Protein AF-A0A4Q1BNG4-F1 (afdb_monomer)

pLDDT: mean 71.51, std 20.95, range [30.48, 95.19]

Sequence (336 aa):
MEATLNSHLELMMNRIMQLEQDLASAQLHQAPTTITSKKEPKINSPAPFSGRKDEAMEFLLKCDMVFDTQPQTYALNTTRIAFVTNLLKDEAYRWVMPHLMLPQDQKPAWVQDWSLFKEEFKRMFEDTNIIETARHKLKTLRQTGSATSYATEFQRHAAYLNWNDEALRHNFFDGLKDDVKDKILTPNNFKTFGDLVNNSIKWDDLLFQRRKGTPFHKNPTPARLDTPVIRNRPFTFQPSFRQIHTPSHTSTSASAGPTPMEVDAVRPRFSPLTNEERTFRINNKLCLYCGKPGHMAHECRVRSNNRTPSKVNATINNNNNNNNNTPVPKNSKPQV

Foldseek 3Di:
DVVVVVVVVVVVVVVVVVVVVVVVVVVVPPDPPPPPVPPFDDDDQDAQAAQALVCLVVNVVSLVVVCVRCVVQPVAQLSSLVSNLVSYDHPRVVVCVVLVPDDPVPRDPLSRHNVSVVVVSCVRRHDPCLLVVLVVCLQPAACPDALVVSVVSNVVSCVSPPDDQVVSQVSSLVRYDPQLNVVCVPPDDDPGNVVSSVSSNVSSVVVVCVVVVDPDPPDPPPPPPDDDDDDDDDDDDDDDDDDDDDDDDDDDDDDDDDDDDDDPDPPPQDDQDDPVVVVVCVVQCAENRPRHHDDYVVPDPVNVVPDDDDDDPDDDDDDDDDDDDDDDDDDDDDDD

Solvent-accessible surface area (backbone atoms only — not comparable to full-atom values): 21527 Å² total; per-residue (Å²): 116,66,72,64,50,52,54,50,51,54,51,50,52,53,51,50,56,51,52,52,53,53,51,53,54,55,54,70,69,54,65,81,74,74,76,73,74,72,79,65,71,87,70,84,76,71,79,69,42,53,57,55,44,92,49,42,63,60,50,50,53,48,49,53,52,50,38,72,57,28,48,81,81,39,65,43,42,56,50,46,48,51,53,50,57,72,34,34,32,69,61,40,31,64,67,49,47,68,57,70,72,42,57,80,94,68,39,58,69,42,75,55,35,55,69,49,31,51,52,53,49,40,72,70,34,48,61,93,50,53,56,59,53,27,50,52,49,53,73,69,46,59,44,81,75,53,46,57,61,39,49,52,56,46,48,63,35,42,73,67,47,95,65,53,56,66,58,51,38,53,57,51,61,71,24,49,43,66,81,47,46,62,63,49,70,52,96,58,84,66,89,46,44,68,55,46,52,54,50,45,34,54,46,38,52,52,52,50,48,56,66,69,70,57,74,76,81,69,71,80,72,78,78,76,78,85,70,84,86,80,88,78,86,82,90,81,82,84,89,88,84,88,79,92,84,84,84,82,88,86,89,86,82,89,82,91,81,84,81,82,81,86,70,93,67,80,72,75,91,74,75,84,78,52,73,68,59,48,52,54,28,60,77,65,51,22,11,81,75,79,63,45,70,87,41,49,56,88,70,32,67,76,57,59,77,68,59,75,85,77,84,79,82,78,82,80,82,84,79,88,77,90,77,91,85,84,85,84,88,88,85,83,87,90,86,132

Radius of gyration: 44.36 Å; Cα contacts (8 Å, |Δi|>4): 188; chains: 1; bounding box: 118×71×159 Å

Structure (mmCIF, N/CA/C/O backbone):
data_AF-A0A4Q1BNG4-F1
#
_entry.id   AF-A0A4Q1BNG4-F1
#
loop_
_atom_site.group_PDB
_atom_site.id
_atom_site.type_symbol
_atom_site.label_atom_id
_atom_site.label_alt_id
_atom_site.label_comp_id
_atom_site.label_asym_id
_atom_site.label_entity_id
_atom_site.label_seq_id
_atom_site.pdbx_PDB_ins_code
_atom_site.Cartn_x
_atom_site.Cartn_y
_atom_site.Cartn_z
_atom_site.occupancy
_atom_site.B_iso_or_equiv
_atom_site.auth_seq_id
_atom_site.auth_comp_id
_atom_site.auth_asym_id
_atom_site.auth_atom_id
_atom_site.pdbx_PDB_model_num
ATOM 1 N N . MET A 1 1 ? -19.257 23.994 73.730 1.00 58.75 1 MET A N 1
ATOM 2 C CA . MET A 1 1 ? -19.231 23.026 72.609 1.00 58.75 1 MET A CA 1
ATOM 3 C C . MET A 1 1 ? -20.415 23.197 71.658 1.00 58.75 1 MET A C 1
ATOM 5 O O . MET A 1 1 ? -20.225 23.010 70.467 1.00 58.75 1 MET A O 1
ATOM 9 N N . GLU A 1 2 ? -21.602 23.609 72.120 1.00 63.53 2 GLU A N 1
ATOM 10 C CA . GLU A 1 2 ? -22.767 23.821 71.234 1.00 63.53 2 GLU A CA 1
ATOM 11 C C . GLU A 1 2 ? -22.637 25.043 70.305 1.00 63.53 2 GLU A C 1
ATOM 13 O O . GLU A 1 2 ? -22.943 24.949 69.122 1.00 63.53 2 GLU A O 1
ATOM 18 N N . ALA A 1 3 ? -22.088 26.168 70.783 1.00 65.88 3 ALA A N 1
ATOM 19 C CA . ALA A 1 3 ? -21.928 27.378 69.962 1.00 65.88 3 ALA A CA 1
ATOM 20 C C . ALA A 1 3 ? -20.984 27.185 68.755 1.00 65.88 3 ALA A C 1
ATOM 22 O O . ALA A 1 3 ? -21.217 27.726 67.677 1.00 65.88 3 ALA A O 1
ATOM 23 N N . THR A 1 4 ? -19.940 26.369 68.916 1.00 73.31 4 THR A N 1
ATOM 24 C CA . THR A 1 4 ? -18.995 26.033 67.841 1.00 73.31 4 THR A CA 1
ATOM 25 C C . THR A 1 4 ? -19.607 25.081 66.814 1.00 73.31 4 THR A C 1
ATOM 27 O O . THR A 1 4 ? -19.292 25.180 65.633 1.00 73.31 4 THR A O 1
ATOM 30 N N . LEU A 1 5 ? -20.505 24.187 67.245 1.00 76.75 5 LEU A N 1
ATOM 31 C CA . LEU A 1 5 ? -21.212 23.268 66.352 1.00 76.75 5 LEU A CA 1
ATOM 32 C C . LEU A 1 5 ? -22.259 24.008 65.509 1.00 76.75 5 LEU A C 1
ATOM 34 O O . LEU A 1 5 ? -22.341 23.787 64.304 1.00 76.75 5 LEU A O 1
ATOM 38 N N . ASN A 1 6 ? -22.989 24.943 66.119 1.00 80.19 6 ASN A N 1
ATOM 39 C CA . ASN A 1 6 ? -23.985 25.753 65.417 1.00 80.19 6 ASN A CA 1
ATOM 40 C C . ASN A 1 6 ? -23.337 26.680 64.378 1.00 80.19 6 ASN A C 1
ATOM 42 O O . ASN A 1 6 ? -23.820 26.766 63.254 1.00 80.19 6 ASN A O 1
ATOM 46 N N . SER A 1 7 ? -22.186 27.279 64.702 1.00 84.81 7 SER A N 1
ATOM 47 C CA . SER A 1 7 ? -21.410 28.069 63.736 1.00 84.81 7 SER A CA 1
ATOM 48 C C . SER A 1 7 ? -20.886 27.221 62.567 1.00 84.81 7 SER A C 1
ATOM 50 O O . SER A 1 7 ? -20.871 27.677 61.424 1.00 84.81 7 SER A O 1
ATOM 52 N N . HIS A 1 8 ? -20.494 25.968 62.822 1.00 86.31 8 HIS A N 1
ATOM 53 C CA . HIS A 1 8 ? -20.035 25.065 61.766 1.00 86.31 8 HIS A CA 1
ATOM 54 C C . HIS A 1 8 ? -21.177 24.608 60.845 1.00 86.31 8 HIS A C 1
ATOM 56 O O . HIS A 1 8 ? -20.992 24.541 59.630 1.00 86.31 8 HIS A O 1
ATOM 62 N N . LEU A 1 9 ? -22.364 24.354 61.403 1.00 87.38 9 LEU A N 1
ATOM 63 C CA . LEU A 1 9 ? -23.565 24.034 60.627 1.00 87.38 9 LEU A CA 1
ATOM 64 C C . LEU A 1 9 ? -23.986 25.202 59.728 1.00 87.38 9 LEU A C 1
ATOM 66 O O . LEU A 1 9 ? -24.284 24.994 58.554 1.00 87.38 9 LEU A O 1
ATOM 70 N N . GLU A 1 10 ? -23.934 26.430 60.238 1.00 89.12 10 GLU A N 1
ATOM 71 C CA . GLU A 1 10 ? -24.256 27.634 59.467 1.00 89.12 10 GLU A CA 1
ATOM 72 C C . GLU A 1 10 ? -23.249 27.873 58.327 1.00 89.12 10 GLU A C 1
ATOM 74 O O . GLU A 1 10 ? -23.626 28.214 57.203 1.00 89.12 10 GLU A O 1
ATOM 79 N N . LEU A 1 11 ? -21.964 27.589 58.565 1.00 92.19 11 LEU A N 1
ATOM 80 C CA . LEU A 1 11 ? -20.930 27.626 57.529 1.00 92.19 11 LEU A CA 1
ATOM 81 C C . LEU A 1 11 ? -21.164 26.567 56.438 1.00 92.19 11 LEU A C 1
ATOM 83 O O . LEU A 1 11 ? -20.996 26.856 55.251 1.00 92.19 11 LEU A O 1
ATOM 87 N N . MET A 1 12 ? -21.568 25.353 56.821 1.00 88.62 12 MET A N 1
ATOM 88 C CA . MET A 1 12 ? -21.883 24.283 55.873 1.00 88.62 12 MET A CA 1
ATOM 89 C C . MET A 1 12 ? -23.118 24.609 55.030 1.00 88.62 12 MET A C 1
ATOM 91 O O . MET A 1 12 ? -23.079 24.423 53.816 1.00 88.62 12 MET A O 1
ATOM 95 N N . MET A 1 13 ? -24.176 25.154 55.635 1.00 89.31 13 MET A N 1
ATOM 96 C CA . MET A 1 13 ? -25.381 25.566 54.906 1.00 89.31 13 MET A CA 1
ATOM 97 C C . MET A 1 13 ? -25.078 26.668 53.888 1.00 89.31 13 MET A C 1
ATOM 99 O O . MET A 1 13 ? -25.484 26.559 52.732 1.00 89.31 13 MET A O 1
ATOM 103 N N . ASN A 1 14 ? -24.280 27.669 54.269 1.00 90.81 14 ASN A N 1
ATOM 104 C CA . ASN A 1 14 ? -23.852 28.714 53.340 1.00 90.81 14 ASN A CA 1
ATOM 105 C C . ASN A 1 14 ? -22.999 28.155 52.193 1.00 90.81 14 ASN A C 1
ATOM 107 O O . ASN A 1 14 ? -23.136 28.592 51.051 1.00 90.81 14 ASN A O 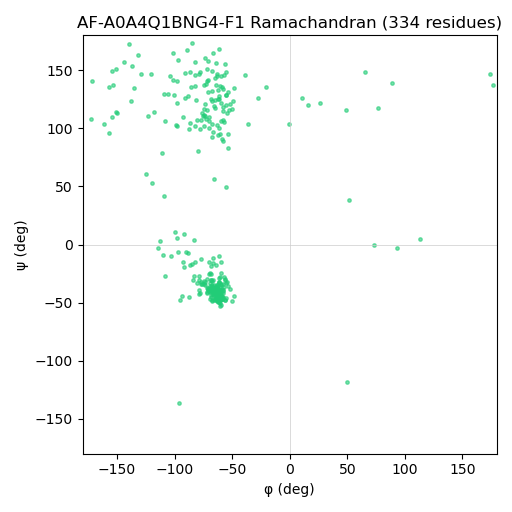1
ATOM 111 N N . ARG A 1 15 ? -22.153 27.148 52.455 1.00 89.81 15 ARG A N 1
ATOM 112 C CA . ARG A 1 15 ? -21.351 26.510 51.402 1.00 89.81 15 ARG A CA 1
ATOM 113 C C . ARG A 1 15 ? -22.203 25.688 50.437 1.00 89.81 15 ARG A C 1
ATOM 115 O O . ARG A 1 15 ? -21.933 25.728 49.242 1.00 89.81 15 ARG A O 1
ATOM 122 N N . ILE A 1 16 ? -23.213 24.977 50.935 1.00 90.38 16 ILE A N 1
ATOM 123 C CA . ILE A 1 16 ? -24.154 24.218 50.099 1.00 90.38 16 ILE A CA 1
ATOM 124 C C . ILE A 1 16 ? -24.943 25.176 49.205 1.00 90.38 16 ILE A C 1
ATOM 126 O O . ILE A 1 16 ? -24.966 24.983 47.994 1.00 90.38 16 ILE A O 1
ATOM 130 N N . MET A 1 17 ? -25.480 26.260 49.770 1.00 91.25 17 MET A N 1
ATOM 131 C CA . MET A 1 17 ? -26.245 27.249 49.006 1.00 91.25 17 MET A CA 1
ATOM 132 C C . MET A 1 17 ? -25.394 27.923 47.916 1.00 91.25 17 MET A C 1
ATOM 134 O O . MET A 1 17 ? -25.857 28.134 46.797 1.00 91.25 17 MET A O 1
ATOM 138 N N . GLN A 1 18 ? -24.118 28.203 48.207 1.00 87.19 18 GLN A N 1
ATOM 139 C CA . GLN A 1 18 ? -23.169 28.728 47.222 1.00 87.19 18 GLN A CA 1
ATOM 140 C C . GLN A 1 18 ? -22.926 27.732 46.075 1.00 87.19 18 GLN A C 1
ATOM 142 O O . GLN A 1 18 ? -22.932 28.119 44.910 1.00 87.19 18 GLN A O 1
ATOM 147 N N . LEU A 1 19 ? -22.739 26.448 46.395 1.00 85.56 19 LEU A N 1
ATOM 148 C CA . LEU A 1 19 ? -22.497 25.404 45.397 1.00 85.56 19 LEU A CA 1
ATOM 149 C C . LEU A 1 19 ? -23.721 25.161 44.509 1.00 85.56 19 LEU A C 1
ATOM 151 O O . LEU A 1 19 ? -23.566 24.938 43.312 1.00 85.56 19 LEU A O 1
ATOM 155 N N . GLU A 1 20 ? -24.930 25.236 45.065 1.00 87.00 20 GLU A N 1
ATOM 156 C CA . GLU A 1 20 ? -26.173 25.142 44.293 1.00 87.00 20 GLU A CA 1
ATOM 157 C C . GLU A 1 20 ? -26.326 26.323 43.322 1.00 87.00 20 GLU A C 1
ATOM 159 O O . GLU A 1 20 ? -26.672 26.124 42.155 1.00 87.00 20 GLU A O 1
ATOM 164 N N . GLN A 1 21 ? -25.990 27.540 43.764 1.00 84.19 21 GLN A N 1
ATOM 165 C CA . GLN A 1 21 ? -25.997 28.746 42.930 1.00 84.19 21 GLN A CA 1
ATOM 166 C C . GLN A 1 21 ? -24.959 28.665 41.791 1.00 84.19 21 GLN A C 1
ATOM 168 O O . GLN A 1 21 ? -25.252 29.013 40.640 1.00 84.19 21 GLN A O 1
ATOM 173 N N . ASP A 1 22 ? -23.758 28.159 42.083 1.00 80.38 22 ASP A N 1
ATOM 174 C CA . ASP A 1 22 ? -22.699 27.942 41.091 1.00 80.38 22 ASP A CA 1
ATOM 175 C C . ASP A 1 22 ? -23.115 26.873 40.061 1.00 80.38 22 ASP A C 1
ATOM 177 O O . ASP A 1 22 ? -22.899 27.040 38.859 1.00 80.38 22 ASP A O 1
ATOM 181 N N . LEU A 1 23 ? -23.797 25.807 40.493 1.00 77.06 23 LEU A N 1
ATOM 182 C CA . LEU A 1 23 ? -24.275 24.741 39.607 1.00 77.06 23 LEU A CA 1
ATOM 183 C C . LEU A 1 23 ? -25.433 25.216 38.709 1.00 77.06 23 LEU A C 1
ATOM 185 O O . LEU A 1 23 ? -25.452 24.910 37.514 1.00 77.06 23 LEU A O 1
ATOM 189 N N . ALA A 1 24 ? -26.349 26.031 39.239 1.00 79.94 24 ALA A N 1
ATOM 190 C CA . ALA A 1 24 ? -27.432 26.646 38.468 1.00 79.94 24 ALA A CA 1
ATOM 191 C C . ALA A 1 24 ? -26.908 27.648 37.421 1.00 79.94 24 ALA A C 1
ATOM 193 O O . ALA A 1 24 ? -27.355 27.653 36.270 1.00 79.94 24 ALA A O 1
ATOM 194 N N . SER A 1 25 ? -25.916 28.469 37.780 1.00 74.19 25 SER A N 1
ATOM 195 C CA . SER A 1 25 ? -25.290 29.407 36.838 1.00 74.19 25 SER A CA 1
ATOM 196 C C . SER A 1 25 ? -24.456 28.698 35.760 1.00 74.19 25 SER A C 1
ATOM 198 O O . SER A 1 25 ? -24.460 29.135 34.605 1.00 74.19 25 SER A O 1
ATOM 200 N N . ALA A 1 26 ? -23.826 27.563 36.084 1.00 67.06 26 ALA A N 1
ATOM 201 C CA . ALA A 1 26 ? -23.141 26.707 35.116 1.00 67.06 26 ALA A CA 1
ATOM 202 C C . ALA A 1 26 ? -24.107 26.017 34.131 1.00 67.06 26 ALA A C 1
ATOM 204 O O . ALA A 1 26 ? -23.747 25.809 32.972 1.00 67.06 26 ALA A O 1
ATOM 205 N N . GLN A 1 27 ? -25.337 25.700 34.550 1.00 65.06 27 GLN A N 1
ATOM 206 C CA . GLN A 1 27 ? -26.381 25.169 33.662 1.00 65.06 27 GLN A CA 1
ATOM 207 C C . GLN A 1 27 ? -26.960 26.244 32.727 1.00 65.06 27 GLN A C 1
ATOM 209 O O . GLN A 1 27 ? -27.224 25.952 31.565 1.00 65.06 27 GLN A O 1
ATOM 214 N N . LEU A 1 28 ? -27.084 27.498 33.180 1.00 58.34 28 LEU A N 1
ATOM 215 C CA . LEU A 1 28 ? -27.540 28.628 32.350 1.00 58.34 28 LEU A CA 1
ATOM 216 C C . LEU A 1 28 ? -26.524 29.063 31.275 1.00 58.34 28 LEU A C 1
ATOM 218 O O . LEU A 1 28 ? -26.927 29.599 30.244 1.00 58.34 28 LEU A O 1
ATOM 222 N N . HIS A 1 29 ? -25.225 28.814 31.482 1.00 56.22 29 HIS A N 1
ATOM 223 C CA . HIS A 1 29 ? -24.169 29.082 30.489 1.00 56.22 29 HIS A CA 1
ATOM 224 C C . HIS A 1 29 ? -23.880 27.898 29.554 1.00 56.22 29 HIS A C 1
ATOM 226 O O . HIS A 1 29 ? -23.155 28.058 28.570 1.00 56.22 29 HIS A O 1
ATOM 232 N N . GLN A 1 30 ? -24.480 26.729 29.795 1.00 50.78 30 GLN A N 1
ATOM 233 C CA . GLN A 1 30 ? -24.574 25.690 28.776 1.00 50.78 30 GLN A CA 1
ATOM 234 C C . GLN A 1 30 ? -25.724 26.049 27.837 1.00 50.78 30 GLN A C 1
ATOM 236 O O . GLN A 1 30 ? -26.831 25.522 27.933 1.00 50.78 30 GLN A O 1
ATOM 241 N N . ALA A 1 31 ? -25.453 26.953 26.891 1.00 42.84 31 ALA A N 1
ATOM 242 C CA . ALA A 1 31 ? -26.244 26.989 25.670 1.00 42.84 31 ALA A CA 1
ATOM 243 C C . ALA A 1 31 ? -26.316 25.547 25.138 1.00 42.84 31 ALA A C 1
ATOM 245 O O . ALA A 1 31 ? -25.274 24.880 25.135 1.00 42.84 31 ALA A O 1
ATOM 246 N N . PRO A 1 32 ? -27.486 25.038 24.707 1.00 44.91 32 PRO A N 1
ATOM 247 C CA . PRO A 1 32 ? -27.530 23.764 24.021 1.00 44.91 32 PRO A CA 1
ATOM 248 C C . PRO A 1 32 ? -26.604 23.923 22.826 1.00 44.91 32 PRO A C 1
ATOM 250 O O . PRO A 1 32 ? -26.910 24.643 21.874 1.00 44.91 32 PRO A O 1
ATOM 253 N N . THR A 1 33 ? -25.426 23.310 22.898 1.00 40.69 33 THR A N 1
ATOM 254 C CA . THR A 1 33 ? -24.603 23.095 21.730 1.00 40.69 33 THR A CA 1
ATOM 255 C C . THR A 1 33 ? -25.479 22.234 20.848 1.00 40.69 33 THR A C 1
ATOM 257 O O . THR A 1 33 ? -25.586 21.023 21.014 1.00 40.69 33 THR A O 1
ATOM 260 N N . THR A 1 34 ? -26.193 22.874 19.926 1.00 38.28 34 THR A N 1
ATOM 261 C CA . THR A 1 34 ? -26.654 22.223 18.718 1.00 38.28 34 THR A CA 1
ATOM 262 C C . THR A 1 34 ? -25.393 21.639 18.117 1.00 38.28 34 THR A C 1
ATOM 264 O O . THR A 1 34 ? -24.622 22.346 17.461 1.00 38.28 34 THR A O 1
ATOM 267 N N . ILE A 1 35 ? -25.141 20.364 18.425 1.00 47.78 35 ILE A N 1
ATOM 268 C CA . ILE A 1 35 ? -24.180 19.523 17.740 1.00 47.78 35 ILE A CA 1
ATOM 269 C C . ILE A 1 35 ? -24.702 19.541 16.317 1.00 47.78 35 ILE A C 1
ATOM 271 O O . ILE A 1 35 ? -25.604 18.801 15.935 1.00 47.78 35 ILE A O 1
ATOM 275 N N . THR A 1 36 ? -24.208 20.503 15.551 1.00 41.81 36 THR A N 1
ATOM 276 C CA . THR A 1 36 ? -24.416 20.546 14.123 1.00 41.81 36 THR A CA 1
ATOM 277 C C . THR A 1 36 ? -23.619 19.338 13.677 1.00 41.81 36 THR A C 1
ATOM 279 O O . THR A 1 36 ? -22.394 19.415 13.599 1.00 41.81 36 THR A O 1
ATOM 282 N N . SER A 1 37 ? -24.275 18.178 13.566 1.00 54.09 37 SER A N 1
ATOM 283 C CA . SER A 1 37 ? -23.618 16.935 13.193 1.00 54.09 37 SER A CA 1
ATOM 284 C C . SER A 1 37 ? -23.078 17.167 11.789 1.00 54.09 37 SER A C 1
ATOM 286 O O . SER A 1 37 ? -23.817 17.082 10.803 1.00 54.09 37 SER A O 1
ATOM 288 N N . LYS A 1 38 ? -21.812 17.581 11.692 1.00 57.09 38 LYS A N 1
ATOM 289 C CA . LYS A 1 38 ? -21.116 17.695 10.419 1.00 57.09 38 LYS A CA 1
ATOM 290 C C . LYS A 1 38 ? -21.176 16.294 9.830 1.00 57.09 38 LYS A C 1
ATOM 292 O O . LYS A 1 38 ? -20.569 15.380 10.377 1.00 57.09 38 LYS A O 1
ATOM 297 N N . LYS A 1 39 ? -22.010 16.110 8.801 1.00 61.81 39 LYS A N 1
ATOM 298 C CA . LYS A 1 39 ? -22.173 14.815 8.138 1.00 61.81 39 LYS A CA 1
ATOM 299 C C . LYS A 1 39 ? -20.791 14.360 7.697 1.00 61.81 39 LYS A C 1
ATOM 301 O O . LYS A 1 39 ? -20.125 15.076 6.951 1.00 61.81 39 LYS A O 1
ATOM 306 N N . GLU A 1 40 ? -20.366 13.213 8.203 1.00 70.38 40 GLU A N 1
ATOM 307 C CA . GLU A 1 40 ? -19.034 12.702 7.923 1.00 70.38 40 GLU A CA 1
ATOM 308 C C . GLU A 1 40 ? -18.889 12.370 6.433 1.00 70.38 40 GLU A C 1
ATOM 310 O O . GLU A 1 40 ? -19.851 11.910 5.799 1.00 70.38 40 GLU A O 1
ATOM 315 N N . PRO A 1 41 ? -17.706 12.612 5.846 1.00 69.19 41 PRO A N 1
ATOM 316 C CA . PRO A 1 41 ? -17.447 12.255 4.463 1.00 69.19 41 PRO A CA 1
ATOM 317 C C . PRO A 1 41 ? -17.569 10.738 4.294 1.00 69.19 41 PRO A C 1
ATOM 319 O O . PRO A 1 41 ? -16.961 9.952 5.020 1.00 69.19 41 PRO A O 1
ATOM 322 N N . LYS A 1 42 ? -18.379 10.309 3.322 1.00 66.19 42 LYS A N 1
ATOM 323 C CA . LYS A 1 42 ? -18.508 8.893 2.969 1.00 66.19 42 LYS A CA 1
ATOM 324 C C . LYS A 1 42 ? -17.260 8.465 2.211 1.00 66.19 42 LYS A C 1
ATOM 326 O O . LYS A 1 42 ? -17.051 8.905 1.083 1.00 66.19 42 LYS A O 1
ATOM 331 N N . ILE A 1 43 ? -16.453 7.613 2.827 1.00 73.38 43 ILE A N 1
ATOM 332 C CA . ILE A 1 43 ? -15.259 7.039 2.209 1.00 73.38 43 ILE A CA 1
ATOM 333 C C . ILE A 1 43 ? -15.546 5.600 1.819 1.00 73.38 43 ILE A C 1
ATOM 335 O O . ILE A 1 43 ? -16.311 4.896 2.480 1.00 73.38 43 ILE A O 1
ATOM 339 N N . ASN A 1 44 ? -14.954 5.185 0.703 1.00 69.06 44 ASN A N 1
ATOM 340 C CA . ASN A 1 44 ? -15.067 3.820 0.222 1.00 69.06 44 ASN A CA 1
ATOM 341 C C . ASN A 1 44 ? -14.474 2.873 1.267 1.00 69.06 44 ASN A C 1
ATOM 343 O O . ASN A 1 44 ? -13.323 3.036 1.674 1.00 69.06 44 ASN A O 1
ATOM 347 N N . SER A 1 45 ? -15.263 1.886 1.692 1.00 71.44 45 SER A N 1
ATOM 348 C CA . SER A 1 45 ? -14.797 0.872 2.633 1.00 71.44 45 SER A CA 1
ATOM 349 C C . SER A 1 45 ? -13.593 0.115 2.050 1.00 71.44 45 SER A C 1
ATOM 351 O O . SER A 1 45 ? -13.550 -0.103 0.833 1.00 71.44 45 SER A O 1
ATOM 353 N N . PRO A 1 46 ? -12.616 -0.290 2.885 1.00 78.62 46 PRO A N 1
ATOM 354 C CA . PRO A 1 46 ? -11.473 -1.066 2.426 1.00 78.62 46 PRO A CA 1
ATOM 355 C C . PRO A 1 46 ? -11.932 -2.353 1.732 1.00 78.62 46 PRO A C 1
ATOM 357 O O . PRO A 1 46 ? -13.015 -2.874 2.003 1.00 78.62 46 PRO A O 1
ATOM 360 N N . ALA A 1 47 ? -11.097 -2.892 0.844 1.00 79.75 47 ALA A N 1
ATOM 361 C CA . ALA A 1 47 ? -11.351 -4.219 0.301 1.00 79.75 47 ALA A CA 1
ATOM 362 C C . ALA A 1 47 ? -11.306 -5.266 1.434 1.00 79.75 47 ALA A C 1
ATOM 364 O O . ALA A 1 47 ? -10.515 -5.106 2.369 1.00 79.75 47 ALA A O 1
ATOM 365 N N . PRO A 1 48 ? -12.118 -6.335 1.364 1.00 84.75 48 PRO A N 1
ATOM 366 C CA . PRO A 1 48 ? -12.070 -7.396 2.359 1.00 84.75 48 PRO A CA 1
ATOM 367 C C . PRO A 1 48 ? -10.695 -8.072 2.411 1.00 84.75 48 PRO A C 1
ATOM 369 O O . PRO A 1 48 ? -10.124 -8.391 1.367 1.00 84.75 48 PRO A O 1
ATOM 372 N N . PHE A 1 49 ? -10.186 -8.329 3.613 1.00 87.88 49 PHE A N 1
ATOM 373 C CA . PHE A 1 49 ? -8.857 -8.891 3.836 1.00 87.88 49 PHE A CA 1
ATOM 374 C C . PHE A 1 49 ? -8.923 -10.399 4.064 1.00 87.88 49 PHE A C 1
ATOM 376 O O . PHE A 1 49 ? -9.573 -10.856 4.998 1.00 87.88 49 PHE A O 1
ATOM 383 N N . SER A 1 50 ? -8.223 -11.173 3.232 1.00 85.38 50 SER A N 1
ATOM 384 C CA . SER A 1 50 ? -8.290 -12.645 3.268 1.00 85.38 50 SER A CA 1
ATOM 385 C C . SER A 1 50 ? -7.150 -13.309 4.057 1.00 85.38 50 SER A C 1
ATOM 387 O O . SER A 1 50 ? -7.182 -14.520 4.238 1.00 85.38 50 SER A O 1
ATOM 389 N N . GLY A 1 51 ? -6.147 -12.545 4.522 1.00 82.56 51 GLY A N 1
ATOM 390 C CA . GLY A 1 51 ? -4.983 -13.075 5.262 1.00 82.56 51 GLY A CA 1
ATOM 391 C C . GLY A 1 51 ? -3.629 -12.968 4.548 1.00 82.56 51 GLY A C 1
ATOM 392 O O . GLY A 1 51 ? -2.622 -13.451 5.057 1.00 82.56 51 GLY A O 1
ATOM 393 N N . ARG A 1 52 ? -3.558 -12.338 3.368 1.00 82.69 52 ARG A N 1
ATOM 394 C CA . ARG A 1 52 ? -2.303 -12.232 2.602 1.00 82.69 52 ARG A CA 1
ATOM 395 C C . ARG A 1 52 ? -1.352 -11.227 3.258 1.00 82.69 52 ARG A C 1
ATOM 397 O O . ARG A 1 52 ? -1.682 -10.050 3.356 1.00 82.69 52 ARG A O 1
ATOM 404 N N . LYS A 1 53 ? -0.152 -11.670 3.642 1.00 80.81 53 LYS A N 1
ATOM 405 C CA . LYS A 1 53 ? 0.836 -10.839 4.359 1.00 80.81 53 LYS A CA 1
ATOM 406 C C . LYS A 1 53 ? 1.236 -9.565 3.606 1.00 80.81 53 LYS A C 1
ATOM 408 O O . LYS A 1 53 ? 1.266 -8.487 4.191 1.00 80.81 53 LYS A O 1
ATOM 413 N N . ASP A 1 54 ? 1.396 -9.671 2.285 1.00 76.38 54 ASP A N 1
ATOM 414 C CA . ASP A 1 54 ? 1.696 -8.537 1.397 1.00 76.38 54 ASP A CA 1
ATOM 415 C C . ASP A 1 54 ? 0.621 -7.423 1.429 1.00 76.38 54 ASP A C 1
ATOM 417 O O . ASP A 1 54 ? 0.925 -6.273 1.122 1.00 76.38 54 ASP A O 1
ATOM 421 N N . GLU A 1 55 ? -0.626 -7.750 1.789 1.00 83.62 55 GLU A N 1
ATOM 422 C CA . GLU A 1 55 ? -1.775 -6.828 1.807 1.00 83.62 55 GLU A CA 1
ATOM 423 C C . GLU A 1 55 ? -2.132 -6.365 3.235 1.00 83.62 55 GLU A C 1
ATOM 425 O O . GLU A 1 55 ? -2.927 -5.442 3.410 1.00 83.62 55 GLU A O 1
ATOM 430 N N . ALA A 1 56 ? -1.543 -6.979 4.267 1.00 85.75 56 ALA A N 1
ATOM 431 C CA . ALA A 1 56 ? -1.910 -6.778 5.669 1.00 85.75 56 ALA A CA 1
ATOM 432 C C . ALA A 1 56 ? -1.667 -5.334 6.140 1.00 85.75 56 ALA A C 1
ATOM 434 O O . ALA A 1 56 ? -2.540 -4.706 6.743 1.00 85.75 56 ALA A O 1
ATOM 435 N N . MET A 1 57 ? -0.498 -4.780 5.811 1.00 85.19 57 MET A N 1
ATOM 436 C CA . MET A 1 57 ? -0.140 -3.405 6.175 1.00 85.19 57 MET A CA 1
ATOM 437 C C . MET A 1 57 ? -0.937 -2.369 5.380 1.00 85.19 57 MET A C 1
ATOM 439 O O . MET A 1 57 ? -1.351 -1.351 5.934 1.00 85.19 57 MET A O 1
ATOM 443 N N . GLU A 1 58 ? -1.203 -2.638 4.099 1.00 86.44 58 GLU A N 1
ATOM 444 C CA . GLU A 1 58 ? -2.049 -1.778 3.267 1.00 86.44 58 GLU A CA 1
ATOM 445 C C . GLU A 1 58 ? -3.489 -1.741 3.799 1.00 86.44 58 GLU A C 1
ATOM 447 O O . GLU A 1 58 ? -4.114 -0.681 3.850 1.00 86.44 58 GLU A O 1
ATOM 452 N N . PHE A 1 59 ? -4.010 -2.888 4.238 1.00 89.69 59 PHE A N 1
ATOM 453 C CA . PHE A 1 59 ? -5.323 -2.992 4.858 1.00 89.69 59 PHE A CA 1
ATOM 454 C C . PHE A 1 59 ? -5.408 -2.202 6.170 1.00 89.69 59 PHE A C 1
ATOM 456 O O . PHE A 1 59 ? -6.342 -1.414 6.333 1.00 89.69 59 PHE A O 1
ATOM 463 N N . LEU A 1 60 ? -4.427 -2.348 7.071 1.00 89.44 60 LEU A N 1
ATOM 464 C CA . LEU A 1 60 ? -4.378 -1.567 8.312 1.00 89.44 60 LEU A CA 1
ATOM 465 C C . LEU A 1 60 ? -4.331 -0.062 8.039 1.00 89.44 60 LEU A C 1
ATOM 467 O O . LEU A 1 60 ? -5.093 0.684 8.649 1.00 89.44 60 LEU A O 1
ATOM 471 N N . LEU A 1 61 ? -3.498 0.376 7.089 1.00 88.81 61 LEU A N 1
ATOM 472 C CA . LEU A 1 61 ? -3.395 1.785 6.711 1.00 88.81 61 LEU A CA 1
ATOM 473 C C . LEU A 1 61 ? -4.733 2.332 6.190 1.00 88.81 61 LEU A C 1
ATOM 475 O O . LEU A 1 61 ? -5.153 3.420 6.580 1.00 88.81 61 LEU A O 1
ATOM 479 N N . LYS A 1 62 ? -5.434 1.569 5.341 1.00 87.56 62 LYS A N 1
ATOM 480 C CA . LYS A 1 62 ? -6.774 1.941 4.860 1.00 87.56 62 LYS A CA 1
ATOM 481 C C . LYS A 1 62 ? -7.792 2.014 6.000 1.00 87.56 62 LYS A C 1
ATOM 483 O O . LYS A 1 62 ? -8.646 2.894 5.971 1.00 87.56 62 LYS A O 1
ATOM 488 N N . CYS A 1 63 ? -7.713 1.117 6.982 1.00 88.69 63 CYS A N 1
ATOM 489 C CA . CYS A 1 63 ? -8.599 1.137 8.148 1.00 88.69 63 CYS A CA 1
ATOM 490 C C . CYS A 1 63 ? -8.346 2.361 9.034 1.00 88.69 63 CYS A C 1
ATOM 492 O O . CYS A 1 63 ? -9.297 3.071 9.346 1.00 88.69 63 CYS A O 1
ATOM 494 N N . ASP A 1 64 ? -7.085 2.650 9.377 1.00 89.19 64 ASP A N 1
ATOM 495 C CA . ASP A 1 64 ? -6.727 3.846 10.152 1.00 89.19 64 ASP A CA 1
ATOM 496 C C . ASP A 1 64 ? -7.196 5.121 9.414 1.00 89.19 64 ASP A C 1
ATOM 498 O O . ASP A 1 64 ? -7.852 5.970 10.012 1.00 89.19 64 ASP A O 1
ATOM 502 N N . MET A 1 65 ? -7.024 5.196 8.086 1.00 87.00 65 MET A N 1
ATOM 503 C CA . MET A 1 65 ? -7.526 6.319 7.281 1.00 87.00 65 MET A CA 1
ATOM 504 C C . MET A 1 65 ? -9.055 6.484 7.361 1.00 87.00 65 MET A C 1
ATOM 506 O O . MET A 1 65 ? -9.549 7.610 7.409 1.00 87.00 65 MET A O 1
ATOM 510 N N . VAL A 1 66 ? -9.826 5.391 7.380 1.00 86.81 66 VAL A N 1
ATOM 511 C CA . VAL A 1 66 ? -11.291 5.445 7.563 1.00 86.81 66 VAL A CA 1
ATOM 512 C C . VAL A 1 66 ? -11.653 5.958 8.958 1.00 86.81 66 VAL A C 1
ATOM 514 O O . VAL A 1 66 ? -12.581 6.750 9.101 1.00 86.81 66 VAL A O 1
ATOM 517 N N . PHE A 1 67 ? -10.912 5.555 9.988 1.00 87.25 67 PHE A N 1
ATOM 518 C CA . PHE A 1 67 ? -11.163 6.005 11.358 1.00 87.25 67 PHE A CA 1
ATOM 519 C C . PHE A 1 67 ? -10.822 7.481 11.566 1.00 87.25 67 PHE A C 1
ATOM 521 O O . PHE A 1 67 ? -11.588 8.190 12.215 1.00 87.25 67 PHE A O 1
ATOM 528 N N . ASP A 1 68 ? -9.739 7.960 10.957 1.00 86.00 68 ASP A N 1
ATOM 529 C CA . ASP A 1 68 ? -9.324 9.367 11.026 1.00 86.00 68 ASP A CA 1
ATOM 530 C C . ASP A 1 68 ? -10.311 10.302 10.318 1.00 86.00 68 ASP A C 1
ATOM 532 O O . ASP A 1 68 ? -10.491 11.463 10.689 1.00 86.00 68 ASP A O 1
ATOM 536 N N . THR A 1 69 ? -10.974 9.794 9.285 1.00 84.56 69 THR A N 1
ATOM 537 C CA . THR A 1 69 ? -11.907 10.563 8.459 1.00 84.56 69 THR A CA 1
ATOM 538 C C . THR A 1 69 ? -13.359 10.483 8.932 1.00 84.56 69 THR A C 1
ATOM 540 O O . THR A 1 69 ? -14.151 11.366 8.594 1.00 84.56 69 THR A O 1
ATOM 543 N N . GLN A 1 70 ? -13.702 9.467 9.733 1.00 84.50 70 GLN A N 1
ATOM 544 C CA . GLN A 1 70 ? -15.019 9.266 10.352 1.00 84.50 70 GLN A CA 1
ATOM 545 C C . GLN A 1 70 ? -14.910 9.118 11.889 1.00 84.50 70 GLN A C 1
ATOM 547 O O . GLN A 1 70 ? -15.262 8.071 12.451 1.00 84.50 70 GLN A O 1
ATOM 552 N N . PRO A 1 71 ? -14.401 10.146 12.599 1.00 82.25 71 PRO A N 1
ATOM 553 C CA . PRO A 1 71 ? -14.106 10.065 14.029 1.00 82.25 71 PRO A CA 1
ATOM 554 C C . PRO A 1 71 ? -15.350 9.954 14.927 1.00 82.25 71 PRO A C 1
ATOM 556 O O . PRO A 1 71 ? -15.249 9.430 16.032 1.00 82.25 71 PRO A O 1
ATOM 559 N N . GLN A 1 72 ? -16.517 10.429 14.486 1.00 78.06 72 GLN A N 1
ATOM 560 C CA . GLN A 1 72 ? -17.786 10.330 15.217 1.00 78.06 72 GLN A CA 1
ATOM 561 C C . GLN A 1 72 ? -18.391 8.927 15.094 1.00 78.06 72 GLN A C 1
ATOM 563 O O . GLN A 1 72 ? -18.864 8.382 16.089 1.00 78.06 72 GLN A O 1
ATOM 568 N N . THR A 1 73 ? -18.345 8.309 13.905 1.00 78.19 73 THR A N 1
ATOM 569 C CA . THR A 1 73 ? -18.828 6.927 13.709 1.00 78.19 73 THR A CA 1
ATOM 570 C C . THR A 1 73 ? -17.925 5.908 14.416 1.00 78.19 73 THR A C 1
ATOM 572 O O . THR A 1 73 ? -18.405 4.950 15.029 1.00 78.19 73 THR A O 1
ATOM 575 N N . TYR A 1 74 ? -16.609 6.134 14.395 1.00 81.44 74 TYR A N 1
ATOM 576 C CA . TYR A 1 74 ? -15.608 5.245 14.992 1.00 81.44 74 TYR A CA 1
ATOM 577 C C . TYR A 1 74 ? -14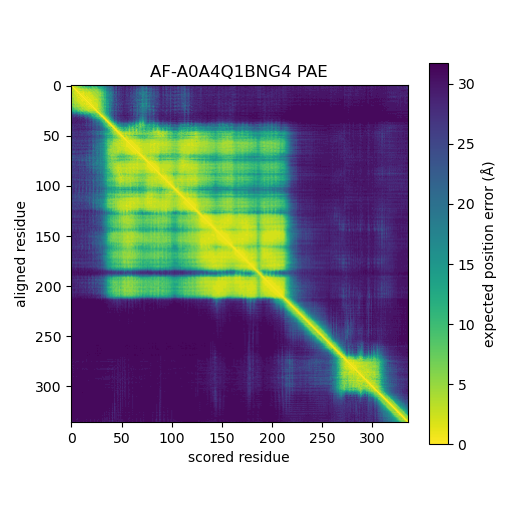.958 5.833 16.248 1.00 81.44 74 TYR A C 1
ATOM 579 O O . TYR A 1 74 ? -13.746 5.715 16.454 1.00 81.44 74 TYR A O 1
ATOM 587 N N . ALA A 1 75 ? -15.765 6.457 17.108 1.00 80.75 75 ALA A N 1
ATOM 588 C CA . ALA A 1 75 ? -15.298 7.023 18.373 1.00 80.75 75 ALA A CA 1
ATOM 589 C C . ALA A 1 75 ? -14.856 5.946 19.383 1.00 80.75 75 ALA A C 1
ATOM 591 O O . ALA A 1 75 ? -13.961 6.181 20.191 1.00 80.75 75 ALA A O 1
ATOM 592 N N . LEU A 1 76 ? -15.466 4.757 19.332 1.00 86.19 76 LEU A N 1
ATOM 593 C CA . LEU A 1 76 ? -15.210 3.662 20.268 1.00 86.19 76 LEU A CA 1
ATOM 594 C C . LEU A 1 76 ? -14.285 2.606 19.648 1.00 86.19 76 LEU A C 1
ATOM 596 O O . LEU A 1 76 ? -14.441 2.221 18.490 1.00 86.19 76 LEU A O 1
ATOM 600 N N . ASN A 1 77 ? -13.369 2.053 20.447 1.00 86.38 77 ASN A N 1
ATOM 601 C CA . ASN A 1 77 ? -12.504 0.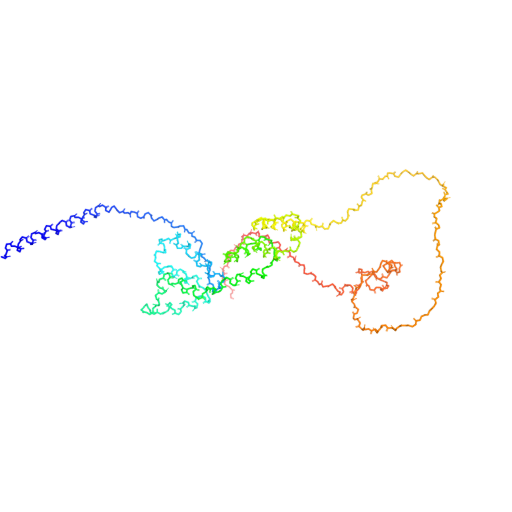951 20.004 1.00 86.38 77 ASN A CA 1
ATOM 602 C C . ASN A 1 77 ? -13.316 -0.280 19.571 1.00 86.38 77 ASN A C 1
ATOM 604 O O . ASN A 1 77 ? -12.980 -0.937 18.588 1.00 86.38 77 ASN A O 1
ATOM 608 N N . THR A 1 78 ? -14.439 -0.544 20.237 1.00 85.00 78 THR A N 1
ATOM 609 C CA . THR A 1 78 ? -15.343 -1.647 19.894 1.00 85.00 78 THR A CA 1
ATOM 610 C C . THR A 1 78 ? -15.960 -1.493 18.504 1.00 85.00 78 THR A C 1
ATOM 612 O O . THR A 1 78 ? -16.074 -2.488 17.791 1.00 85.00 78 THR A O 1
ATOM 615 N N . THR A 1 79 ? -16.311 -0.274 18.071 1.00 85.62 79 THR A N 1
ATOM 616 C CA . THR A 1 79 ? -16.861 -0.047 16.722 1.00 85.62 79 THR A CA 1
ATOM 617 C C . THR A 1 79 ? -15.782 -0.147 15.646 1.00 85.62 79 THR A C 1
ATOM 619 O O . THR A 1 79 ? -16.054 -0.683 14.572 1.00 85.62 79 THR A O 1
ATOM 622 N N . ARG A 1 80 ? -14.540 0.263 15.943 1.00 88.00 80 ARG A N 1
ATOM 623 C CA . ARG A 1 80 ? -13.372 0.055 15.062 1.00 88.00 80 ARG A CA 1
ATOM 624 C C . ARG A 1 80 ? -13.077 -1.427 14.842 1.00 88.00 80 ARG A C 1
ATOM 626 O O . ARG A 1 80 ? -12.946 -1.874 13.704 1.00 88.00 80 ARG A O 1
ATOM 633 N N . ILE A 1 81 ? -13.032 -2.206 15.922 1.00 87.19 81 ILE A N 1
ATOM 634 C CA . ILE A 1 81 ? -12.771 -3.651 15.859 1.00 87.19 81 ILE A CA 1
ATOM 635 C C . ILE A 1 81 ? -13.936 -4.373 15.172 1.00 87.19 81 ILE A C 1
ATOM 637 O O . ILE A 1 81 ? -13.709 -5.239 14.327 1.00 87.19 81 ILE A O 1
ATOM 641 N N . ALA A 1 82 ? -15.185 -3.985 15.446 1.00 86.38 82 ALA A N 1
ATOM 642 C CA . ALA A 1 82 ? -16.349 -4.510 14.733 1.00 86.38 82 ALA A CA 1
ATOM 643 C C . ALA A 1 82 ? -16.270 -4.222 13.223 1.00 86.38 82 ALA A C 1
ATOM 645 O O . ALA A 1 82 ? -16.527 -5.107 12.412 1.00 86.38 82 ALA A O 1
ATOM 646 N N . PHE A 1 83 ? -15.871 -3.014 12.820 1.00 87.94 83 PHE A N 1
ATOM 647 C CA . PHE A 1 83 ? -15.682 -2.684 11.408 1.00 87.94 83 PHE A CA 1
ATOM 648 C C . PHE A 1 83 ? -14.640 -3.591 10.756 1.00 87.94 83 PHE A C 1
ATOM 650 O O . PHE A 1 83 ? -14.936 -4.256 9.765 1.00 87.94 83 PHE A O 1
ATOM 657 N N . VAL A 1 84 ? -13.453 -3.690 11.358 1.00 88.50 84 VAL A N 1
ATOM 658 C CA . VAL A 1 84 ? -12.360 -4.512 10.828 1.00 88.50 84 VAL A CA 1
ATOM 659 C C . VAL A 1 84 ? -12.751 -5.977 10.751 1.00 88.50 84 VAL A C 1
ATOM 661 O O . VAL A 1 84 ? -12.557 -6.588 9.710 1.00 88.50 84 VAL A O 1
ATOM 664 N N . THR A 1 85 ? -13.365 -6.531 11.794 1.00 86.94 85 THR A N 1
ATOM 665 C CA . THR A 1 85 ? -13.804 -7.937 11.811 1.00 86.94 85 THR A CA 1
ATOM 666 C C . THR A 1 85 ? -14.830 -8.260 10.726 1.00 86.94 85 THR A C 1
ATOM 668 O O . THR A 1 85 ? -14.772 -9.355 10.173 1.00 86.94 85 THR A O 1
ATOM 671 N N .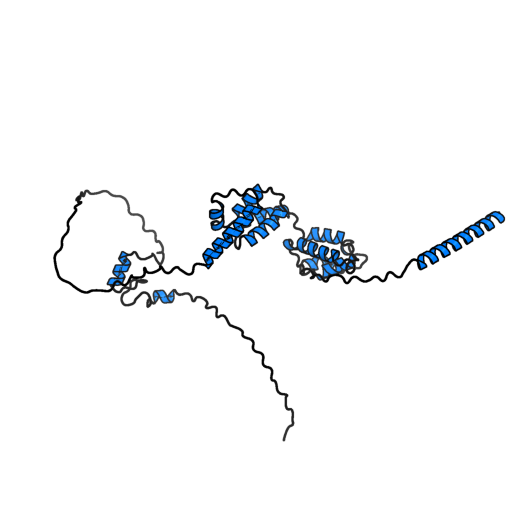 ASN A 1 86 ? -15.697 -7.313 10.347 1.00 87.62 86 ASN A N 1
ATOM 672 C CA . ASN A 1 86 ? -16.597 -7.463 9.196 1.00 87.62 86 ASN A CA 1
ATOM 673 C C . ASN A 1 86 ? -15.863 -7.446 7.841 1.00 87.62 86 ASN A C 1
ATOM 675 O O . ASN A 1 86 ? -16.371 -7.978 6.853 1.00 87.62 86 ASN A O 1
ATOM 679 N N . LEU A 1 87 ? -14.681 -6.831 7.774 1.00 88.50 87 LEU A N 1
ATOM 680 C CA . LEU A 1 87 ? -13.835 -6.798 6.580 1.00 88.50 87 LEU A CA 1
ATOM 681 C C . LEU A 1 87 ? -12.902 -8.011 6.476 1.00 88.50 87 LEU A C 1
ATOM 683 O O . LEU A 1 87 ? -12.400 -8.281 5.385 1.00 88.50 87 LEU A O 1
ATOM 687 N N . LEU A 1 88 ? -12.667 -8.745 7.566 1.00 88.50 88 LEU A N 1
ATOM 688 C CA . LEU A 1 88 ? -11.866 -9.969 7.541 1.00 88.50 88 LEU A CA 1
ATOM 689 C C . LEU A 1 88 ? -12.638 -11.103 6.855 1.00 88.50 88 LEU A C 1
ATOM 691 O O . LEU A 1 88 ? -13.823 -11.319 7.100 1.00 88.50 88 LEU A O 1
ATOM 695 N N . LYS A 1 89 ? -11.939 -11.867 6.019 1.00 87.31 89 LYS A N 1
ATOM 696 C CA . LYS A 1 89 ? -12.433 -13.061 5.328 1.00 87.31 89 LYS A CA 1
ATOM 697 C C . LYS A 1 89 ? -11.443 -14.211 5.470 1.00 87.31 89 LYS A C 1
ATOM 699 O O . LYS A 1 89 ? -10.281 -14.005 5.818 1.00 87.31 89 LYS A O 1
ATOM 704 N N . ASP A 1 90 ? -11.929 -15.419 5.205 1.00 87.12 90 ASP A N 1
ATOM 705 C CA . ASP A 1 90 ? -11.132 -16.641 5.088 1.00 87.12 90 ASP A CA 1
ATOM 706 C C . ASP A 1 90 ? -10.169 -16.864 6.268 1.00 87.12 90 ASP A C 1
ATOM 708 O O . ASP A 1 90 ? -10.608 -17.019 7.410 1.00 87.12 90 ASP A O 1
ATOM 712 N N . GLU A 1 91 ? -8.861 -16.898 6.010 1.00 85.88 91 GLU A N 1
ATOM 713 C CA . GLU A 1 91 ? -7.823 -17.157 7.009 1.00 85.88 91 GLU A CA 1
ATOM 714 C C . GLU A 1 91 ? -7.799 -16.082 8.101 1.00 85.88 91 GLU A C 1
ATOM 716 O O . GLU A 1 91 ? -7.715 -16.404 9.288 1.00 85.88 91 GLU A O 1
ATOM 721 N N . ALA A 1 92 ? -7.983 -14.815 7.722 1.00 87.81 92 ALA A N 1
ATOM 722 C CA . ALA A 1 92 ? -7.998 -13.708 8.669 1.00 87.81 92 ALA A CA 1
ATOM 723 C C . ALA A 1 92 ? -9.209 -13.749 9.610 1.00 87.81 92 ALA A C 1
ATOM 725 O O . ALA A 1 92 ? -9.079 -13.493 10.807 1.00 87.81 92 ALA A O 1
ATOM 726 N N . TYR A 1 93 ? -10.384 -14.123 9.096 1.00 87.56 93 TYR A N 1
ATOM 727 C CA . TYR A 1 93 ? -11.576 -14.271 9.933 1.00 87.56 93 TYR A CA 1
ATOM 728 C C . TYR A 1 93 ? -11.453 -15.466 10.887 1.00 87.56 93 TYR A C 1
ATOM 730 O O . TYR A 1 93 ? -11.804 -15.362 12.062 1.00 87.56 93 TYR A O 1
ATOM 738 N N . ARG A 1 94 ? -10.892 -16.588 10.414 1.00 88.19 94 ARG A N 1
ATOM 739 C CA . ARG A 1 94 ? -10.662 -17.792 11.231 1.00 88.19 94 ARG A CA 1
ATOM 740 C C . ARG A 1 94 ? -9.714 -17.549 12.403 1.00 88.19 94 ARG A C 1
ATOM 742 O O . ARG A 1 94 ? -9.857 -18.220 13.419 1.00 88.19 94 ARG A O 1
ATOM 749 N N . TRP A 1 95 ? -8.784 -16.604 12.277 1.00 88.44 95 TRP A N 1
ATOM 750 C CA . TRP A 1 95 ? -7.912 -16.191 13.377 1.00 88.4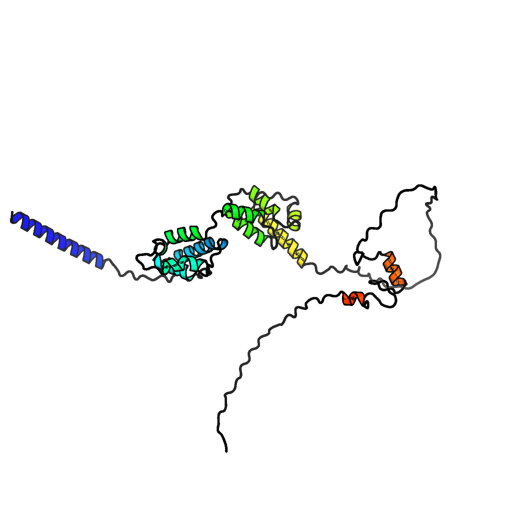4 95 TRP A CA 1
ATOM 751 C C . TRP A 1 95 ? -8.677 -15.452 14.486 1.00 88.44 95 TRP A C 1
ATOM 753 O O . TRP A 1 95 ? -8.490 -15.755 15.661 1.00 88.44 95 TRP A O 1
ATOM 763 N N . VAL A 1 96 ? -9.582 -14.528 14.141 1.00 87.06 96 VAL A N 1
ATOM 764 C CA . VAL A 1 96 ? -10.303 -13.715 15.143 1.00 87.06 96 VAL A CA 1
ATOM 765 C C . VAL A 1 96 ? -11.540 -14.421 15.710 1.00 87.06 96 VAL A C 1
ATOM 767 O O . VAL A 1 96 ? -11.902 -14.208 16.869 1.00 87.06 96 VAL A O 1
ATOM 770 N N . MET A 1 97 ? -12.187 -15.282 14.919 1.00 86.88 97 MET A N 1
ATOM 771 C CA . MET A 1 97 ? -13.448 -15.950 15.264 1.00 86.88 97 MET A CA 1
ATOM 772 C C . MET A 1 97 ? -13.445 -16.626 16.653 1.00 86.88 97 MET A C 1
ATOM 774 O O . MET A 1 97 ? -14.377 -16.356 17.416 1.00 86.88 97 MET A O 1
ATOM 778 N N . PRO A 1 98 ? -12.440 -17.439 17.045 1.00 87.56 98 PRO A N 1
ATOM 779 C CA . PRO A 1 98 ? -12.443 -18.106 18.349 1.00 87.56 98 PRO A CA 1
ATOM 780 C C . PRO A 1 98 ? -12.472 -17.116 19.515 1.00 87.56 98 PRO A C 1
ATOM 782 O O . PRO A 1 98 ? -13.147 -17.351 20.512 1.00 87.56 98 PRO A O 1
ATOM 785 N N . HIS A 1 99 ? -11.789 -15.980 19.372 1.00 85.06 99 HIS A N 1
ATOM 786 C CA . HIS A 1 99 ? -11.682 -14.963 20.415 1.00 85.06 99 HIS A CA 1
ATOM 787 C C . HIS A 1 99 ? -12.937 -14.086 20.521 1.00 85.06 99 HIS A C 1
ATOM 789 O O . HIS A 1 99 ? -13.255 -13.597 21.605 1.00 85.06 99 HIS A O 1
ATOM 795 N N . LEU A 1 100 ? -13.694 -13.923 19.429 1.00 83.31 100 LEU A N 1
ATOM 796 C CA . LEU A 1 100 ? -14.980 -13.214 19.444 1.00 83.31 100 LEU A CA 1
ATOM 797 C C . LEU A 1 100 ? -16.107 -14.027 20.085 1.00 83.31 100 LEU A C 1
ATOM 799 O O . LEU A 1 100 ? -17.010 -13.431 20.675 1.00 83.31 100 LEU A O 1
ATOM 803 N N . MET A 1 101 ? -16.050 -15.358 19.968 1.00 83.56 101 MET A N 1
ATOM 804 C CA . MET A 1 101 ? -17.052 -16.281 20.513 1.00 83.56 101 MET A CA 1
ATOM 805 C C . MET A 1 101 ? -16.934 -16.502 22.026 1.00 83.56 101 MET A C 1
ATOM 807 O O . MET A 1 101 ? -17.854 -17.054 22.629 1.00 83.56 101 MET A O 1
ATOM 811 N N . LEU A 1 102 ? -15.836 -16.068 22.651 1.00 85.56 102 LEU A N 1
ATOM 812 C CA . LEU A 1 102 ? -15.659 -16.165 24.098 1.00 85.56 102 LEU A CA 1
ATOM 813 C C . LEU A 1 102 ? -16.636 -15.249 24.862 1.00 85.56 102 LEU A C 1
ATOM 815 O O . LEU A 1 102 ? -16.982 -14.166 24.372 1.00 85.56 102 LEU A O 1
ATOM 819 N N . PRO A 1 103 ? -17.059 -15.636 26.082 1.00 82.38 103 PRO A N 1
ATOM 820 C CA . PRO A 1 103 ? -17.779 -14.746 26.994 1.00 82.38 103 PRO A CA 1
ATOM 821 C C . PRO A 1 103 ? -16.986 -13.457 27.251 1.00 82.38 103 PRO A C 1
ATOM 823 O O . PRO A 1 103 ? -15.758 -13.497 27.261 1.00 82.38 103 PRO A O 1
ATOM 826 N N . GLN A 1 104 ? -17.665 -12.324 27.481 1.00 75.88 104 GLN A N 1
ATOM 827 C CA . GLN A 1 104 ? -17.008 -11.014 27.669 1.00 75.88 104 GLN A CA 1
ATOM 828 C C . GLN A 1 104 ? -15.903 -11.041 28.736 1.00 75.88 104 GLN A C 1
ATOM 830 O O . GLN A 1 104 ? -14.840 -10.473 28.508 1.00 75.88 104 GLN A O 1
ATOM 835 N N . ASP A 1 105 ? -16.109 -11.784 29.824 1.00 77.81 105 ASP A N 1
ATOM 836 C CA . ASP A 1 105 ? -15.156 -11.906 30.938 1.00 77.81 105 ASP A CA 1
ATOM 837 C C . ASP A 1 105 ? -13.885 -12.703 30.591 1.00 77.81 105 ASP A C 1
ATOM 839 O O . ASP A 1 105 ? -12.901 -12.661 31.323 1.00 77.81 105 ASP A O 1
ATOM 843 N N . GLN A 1 106 ? -13.893 -13.439 29.477 1.00 78.88 106 GLN A N 1
ATOM 844 C CA . GLN A 1 106 ? -12.758 -14.228 28.983 1.00 78.88 106 GLN A CA 1
ATOM 845 C C . GLN A 1 106 ? -12.190 -13.670 27.673 1.00 78.88 106 GLN A C 1
ATOM 847 O O . GLN A 1 106 ? -11.283 -14.267 27.087 1.00 78.88 106 GLN A O 1
ATOM 852 N N . LYS A 1 107 ? -12.718 -12.541 27.178 1.00 81.50 107 LYS A N 1
ATOM 853 C CA . LYS A 1 107 ? -12.199 -11.931 25.957 1.00 81.50 107 LYS A CA 1
ATOM 854 C C . LYS A 1 107 ? -10.823 -11.328 26.226 1.00 81.50 107 LYS A C 1
ATOM 856 O O . LYS A 1 107 ? -10.667 -10.562 27.176 1.00 81.50 107 LYS A O 1
ATOM 861 N N . PRO A 1 108 ? -9.829 -11.619 25.375 1.00 84.06 108 PRO A N 1
ATOM 862 C CA . PRO A 1 108 ? -8.540 -10.958 25.465 1.00 84.06 108 PRO A CA 1
ATOM 863 C C . PRO A 1 108 ? -8.680 -9.436 25.360 1.00 84.06 108 PRO A C 1
ATOM 865 O O . PRO A 1 108 ? -9.490 -8.938 24.576 1.00 84.06 108 PRO A O 1
ATOM 868 N N . ALA A 1 109 ? -7.832 -8.696 26.078 1.00 85.25 109 ALA A N 1
ATOM 869 C CA . ALA A 1 109 ? -7.828 -7.230 26.050 1.00 85.25 109 ALA A CA 1
ATOM 870 C C . ALA A 1 109 ? -7.659 -6.658 24.626 1.00 85.25 109 ALA A C 1
ATOM 872 O O . ALA A 1 109 ? -8.238 -5.625 24.296 1.00 85.25 109 ALA A O 1
ATOM 873 N N . TRP A 1 110 ? -6.947 -7.372 23.745 1.00 86.19 110 TRP A N 1
ATOM 874 C CA . TRP A 1 110 ? -6.756 -6.976 22.345 1.00 86.19 110 TRP A CA 1
ATOM 875 C C . TRP A 1 110 ? -8.036 -7.011 21.495 1.00 86.19 110 TRP A C 1
ATOM 877 O O . TRP A 1 110 ? -8.076 -6.396 20.438 1.00 86.19 110 TRP A O 1
ATOM 887 N N . VAL A 1 111 ? -9.105 -7.680 21.942 1.00 85.00 111 VAL A N 1
ATOM 888 C CA . VAL A 1 111 ? -10.419 -7.665 21.266 1.00 85.00 111 VAL A CA 1
ATOM 889 C C . VAL A 1 111 ? -11.231 -6.414 21.638 1.00 85.00 111 VAL A C 1
ATOM 891 O O . VAL A 1 111 ? -12.220 -6.095 20.979 1.00 85.00 111 VAL A O 1
ATOM 894 N N . GLN A 1 112 ? -10.830 -5.697 22.690 1.00 85.12 112 GLN A N 1
ATOM 895 C CA . GLN A 1 112 ? -11.515 -4.498 23.182 1.00 85.12 112 GLN A CA 1
ATOM 896 C C . GLN A 1 112 ? -10.726 -3.212 22.905 1.00 85.12 112 GLN A C 1
ATOM 898 O O . GLN A 1 112 ? -11.332 -2.151 22.744 1.00 85.12 112 GLN A O 1
ATOM 903 N N . ASP A 1 113 ? -9.398 -3.298 22.810 1.00 89.38 113 ASP A N 1
ATOM 904 C CA . ASP A 1 113 ? -8.519 -2.164 22.535 1.00 89.38 113 ASP A CA 1
ATOM 905 C C . ASP A 1 113 ? -7.972 -2.181 21.100 1.00 89.38 113 ASP A C 1
ATOM 907 O O . ASP A 1 113 ? -7.430 -3.183 20.632 1.00 89.38 113 ASP A O 1
ATOM 911 N N . TRP A 1 114 ? -8.093 -1.049 20.397 1.00 88.19 114 TRP A N 1
ATOM 912 C CA . TRP A 1 114 ? -7.660 -0.932 19.001 1.00 88.19 114 TRP A CA 1
ATOM 913 C C . TRP A 1 114 ? -6.138 -1.016 18.838 1.00 88.19 114 TRP A C 1
ATOM 915 O O . TRP A 1 114 ? -5.648 -1.569 17.855 1.00 88.19 114 TRP A O 1
ATOM 925 N N . SER A 1 115 ? -5.374 -0.480 19.785 1.00 89.25 115 SER A N 1
ATOM 926 C CA . SER A 1 115 ? -3.911 -0.467 19.717 1.00 89.25 115 SER A CA 1
ATOM 927 C C . SER A 1 115 ? -3.362 -1.878 19.889 1.00 89.25 115 SER A C 1
ATOM 929 O O . SER A 1 115 ? -2.569 -2.332 19.066 1.00 89.25 115 SER A O 1
ATOM 931 N N . LEU A 1 116 ? -3.871 -2.605 20.886 1.00 89.50 116 LEU A N 1
ATOM 932 C CA . LEU A 1 116 ? -3.514 -4.006 21.110 1.00 89.50 116 LEU A CA 1
ATOM 933 C C . LEU A 1 116 ? -3.976 -4.907 19.956 1.00 89.50 116 LEU A C 1
ATOM 935 O O . LEU A 1 116 ? -3.247 -5.813 19.555 1.00 89.50 116 LEU A O 1
ATOM 939 N N . PHE A 1 117 ? -5.150 -4.637 19.370 1.00 90.00 117 PHE A N 1
ATOM 940 C CA . PHE A 1 117 ? -5.592 -5.332 18.159 1.00 90.00 117 PHE A CA 1
ATOM 941 C C . PHE A 1 117 ? -4.581 -5.164 17.018 1.00 90.00 117 PHE A C 1
ATOM 943 O O . PHE A 1 117 ? -4.246 -6.138 16.347 1.00 90.00 117 PHE A O 1
ATOM 950 N N . LYS A 1 118 ? -4.072 -3.942 16.799 1.00 89.81 118 LYS A N 1
ATOM 951 C CA . LYS A 1 118 ? -3.073 -3.672 15.755 1.00 89.81 118 LYS A CA 1
ATOM 952 C C . LYS A 1 118 ? -1.767 -4.420 15.997 1.00 89.81 118 LYS A C 1
ATOM 954 O O . LYS A 1 118 ? -1.192 -4.922 15.036 1.00 89.81 118 LYS A O 1
ATOM 959 N N . GLU A 1 119 ? -1.303 -4.501 17.238 1.00 89.81 119 GLU A N 1
ATOM 960 C CA . GLU A 1 119 ? -0.088 -5.248 17.585 1.00 89.81 119 GLU A CA 1
ATOM 961 C C . GLU A 1 119 ? -0.247 -6.748 17.334 1.00 89.81 119 GLU A C 1
ATOM 963 O O . GLU A 1 119 ? 0.608 -7.354 16.693 1.00 89.81 119 GLU A O 1
ATOM 968 N N . GLU A 1 120 ? -1.363 -7.339 17.756 1.00 88.81 120 GLU A N 1
ATOM 969 C CA . GLU A 1 120 ? -1.644 -8.756 17.512 1.00 88.81 120 GLU A CA 1
ATOM 970 C C . GLU A 1 120 ? -1.869 -9.065 16.027 1.00 88.81 120 GLU A C 1
ATOM 972 O O . GLU A 1 120 ? -1.359 -10.059 15.505 1.00 88.81 120 GLU A O 1
ATOM 977 N N . PHE A 1 121 ? -2.559 -8.177 15.309 1.00 89.31 121 PHE A N 1
ATOM 978 C CA . PHE A 1 121 ? -2.728 -8.288 13.863 1.00 89.31 121 PHE A CA 1
ATOM 979 C C . PHE A 1 121 ? -1.375 -8.260 13.146 1.00 89.31 121 PHE A C 1
ATOM 981 O O . PHE A 1 121 ? -1.121 -9.092 12.275 1.00 89.31 121 PHE A O 1
ATOM 988 N N . LYS A 1 122 ? -0.491 -7.335 13.535 1.00 88.50 122 LYS A N 1
ATOM 989 C CA . LYS A 1 122 ? 0.882 -7.268 13.031 1.00 88.50 122 LYS A CA 1
ATOM 990 C C . LYS A 1 122 ? 1.654 -8.537 13.371 1.00 88.50 122 LYS A C 1
ATOM 992 O O . LYS A 1 122 ? 2.176 -9.188 12.480 1.00 88.50 122 LYS A O 1
ATOM 997 N N . ARG A 1 123 ? 1.630 -8.988 14.623 1.00 86.81 123 ARG A N 1
ATOM 998 C CA . ARG A 1 123 ? 2.300 -10.229 15.038 1.00 86.81 123 ARG A CA 1
ATOM 999 C C . ARG A 1 123 ? 1.885 -11.436 14.188 1.00 86.81 123 ARG A C 1
ATOM 1001 O O . ARG A 1 123 ? 2.715 -12.311 13.943 1.00 86.81 123 ARG A O 1
ATOM 1008 N N . MET A 1 124 ? 0.623 -11.500 13.756 1.00 85.94 124 MET A N 1
ATOM 1009 C CA . MET A 1 124 ? 0.116 -12.629 12.981 1.00 85.94 124 MET A CA 1
ATOM 1010 C C . MET A 1 124 ? 0.318 -12.504 11.463 1.00 85.94 124 MET A C 1
ATOM 1012 O O . MET A 1 124 ? 0.723 -13.474 10.819 1.00 85.94 124 MET A O 1
ATOM 1016 N N . PHE A 1 125 ? 0.034 -11.333 10.889 1.00 85.31 125 PHE A N 1
ATOM 1017 C CA . PHE A 1 125 ? -0.000 -11.128 9.435 1.00 85.31 125 PHE A CA 1
ATOM 1018 C C . PHE A 1 125 ? 1.141 -10.273 8.887 1.00 85.31 125 PHE A C 1
ATOM 1020 O O . PHE A 1 125 ? 1.294 -10.203 7.668 1.00 85.31 125 PHE A O 1
ATOM 1027 N N . GLU A 1 126 ? 1.944 -9.634 9.735 1.00 81.81 126 GLU A N 1
ATOM 1028 C CA . GLU A 1 126 ? 3.142 -8.927 9.291 1.00 81.81 126 GLU A CA 1
ATOM 1029 C C . GLU A 1 126 ? 4.219 -9.935 8.877 1.00 81.81 126 GLU A C 1
ATOM 1031 O O . GLU A 1 126 ? 4.413 -10.999 9.477 1.00 81.81 126 GLU A O 1
ATOM 1036 N N . ASP A 1 127 ? 4.930 -9.603 7.805 1.00 77.50 127 ASP A N 1
ATOM 1037 C CA . ASP A 1 127 ? 6.106 -10.358 7.410 1.00 77.50 127 ASP A CA 1
ATOM 1038 C C . ASP A 1 127 ? 7.235 -10.074 8.401 1.00 77.50 127 ASP A C 1
ATOM 1040 O O . ASP A 1 127 ? 7.752 -8.966 8.463 1.00 77.50 127 ASP A O 1
ATOM 1044 N N . THR A 1 128 ? 7.680 -11.084 9.150 1.00 76.38 128 THR A N 1
ATOM 1045 C CA . THR A 1 128 ? 8.749 -10.933 10.157 1.00 76.38 128 THR A CA 1
ATOM 1046 C C . THR A 1 128 ? 10.044 -10.360 9.566 1.00 76.38 128 THR A C 1
ATOM 1048 O O . THR A 1 128 ? 10.767 -9.636 10.242 1.00 76.38 128 THR A O 1
ATOM 1051 N N . ASN A 1 129 ? 10.304 -10.625 8.281 1.00 81.38 129 ASN A N 1
ATOM 1052 C CA . ASN A 1 129 ? 11.498 -10.179 7.569 1.00 81.38 129 ASN A CA 1
ATOM 1053 C C . ASN A 1 129 ? 11.150 -9.290 6.363 1.00 81.38 129 ASN A C 1
ATOM 1055 O O . ASN A 1 129 ? 11.613 -9.551 5.253 1.00 81.38 129 ASN A O 1
ATOM 1059 N N . ILE A 1 130 ? 10.353 -8.228 6.554 1.00 81.31 130 ILE A N 1
ATOM 1060 C CA . ILE A 1 130 ? 9.971 -7.285 5.474 1.00 81.31 130 ILE A CA 1
ATOM 1061 C C . ILE A 1 130 ? 11.194 -6.828 4.664 1.00 81.31 130 ILE A C 1
ATOM 1063 O O . ILE A 1 130 ? 11.162 -6.830 3.435 1.00 81.31 130 ILE A O 1
ATOM 1067 N N . ILE A 1 131 ? 12.294 -6.491 5.345 1.00 85.88 131 ILE A N 1
ATOM 1068 C CA . ILE A 1 131 ? 13.530 -5.997 4.720 1.00 85.88 131 ILE A CA 1
ATOM 1069 C C . ILE A 1 131 ? 14.163 -7.063 3.816 1.00 85.88 131 ILE A C 1
ATOM 1071 O O . ILE A 1 131 ? 14.561 -6.768 2.688 1.00 85.88 131 ILE A O 1
ATOM 1075 N N . GLU A 1 132 ? 14.260 -8.309 4.283 1.00 86.62 132 GLU A N 1
ATOM 1076 C CA . GLU A 1 132 ? 14.862 -9.395 3.502 1.00 86.62 132 GLU A CA 1
ATOM 1077 C C . GLU A 1 132 ? 13.955 -9.824 2.350 1.00 86.62 132 GLU A C 1
ATOM 1079 O O . GLU A 1 132 ? 14.433 -10.005 1.228 1.00 86.62 132 GLU A O 1
ATOM 1084 N N . THR A 1 133 ? 12.646 -9.912 2.594 1.00 87.25 133 THR A N 1
ATOM 1085 C CA . THR A 1 133 ? 11.639 -10.179 1.564 1.00 87.25 133 THR A CA 1
ATOM 1086 C C . THR A 1 133 ? 11.698 -9.109 0.479 1.00 87.25 133 THR A C 1
ATOM 1088 O O . THR A 1 133 ? 11.758 -9.441 -0.705 1.00 87.25 133 THR A O 1
ATOM 1091 N N . ALA A 1 134 ? 11.760 -7.829 0.855 1.00 88.12 134 ALA A N 1
ATOM 1092 C CA . ALA A 1 134 ? 11.905 -6.724 -0.084 1.00 88.12 134 ALA A CA 1
ATOM 1093 C C . ALA A 1 134 ? 13.240 -6.800 -0.843 1.00 88.12 134 ALA A C 1
ATOM 1095 O O . ALA A 1 134 ? 13.248 -6.655 -2.065 1.00 88.12 134 ALA A O 1
ATOM 1096 N N . ARG A 1 135 ? 14.356 -7.126 -0.172 1.00 90.62 135 ARG A N 1
ATOM 1097 C CA . ARG A 1 135 ? 15.663 -7.337 -0.824 1.00 90.62 135 ARG A CA 1
ATOM 1098 C C . ARG A 1 135 ? 15.600 -8.448 -1.872 1.00 90.62 135 ARG A C 1
ATOM 1100 O O . ARG A 1 135 ? 16.101 -8.281 -2.984 1.00 90.62 135 ARG A O 1
ATOM 1107 N N . HIS A 1 136 ? 14.996 -9.583 -1.529 1.00 90.62 136 HIS A N 1
ATOM 1108 C CA . HIS A 1 136 ? 14.859 -10.722 -2.432 1.00 90.62 136 HIS A CA 1
ATOM 1109 C C . HIS A 1 136 ? 13.934 -10.398 -3.613 1.00 90.62 136 HIS A C 1
ATOM 1111 O O . HIS A 1 136 ? 14.274 -10.691 -4.765 1.00 90.62 136 HIS A O 1
ATOM 1117 N N . LYS A 1 137 ? 12.796 -9.740 -3.348 1.00 90.56 137 LYS A N 1
ATOM 1118 C CA . LYS A 1 137 ? 11.875 -9.260 -4.387 1.00 90.56 137 LYS A CA 1
ATOM 1119 C C . LYS A 1 137 ? 12.594 -8.295 -5.333 1.00 90.56 137 LYS A C 1
ATOM 1121 O O . LYS A 1 137 ? 12.563 -8.531 -6.531 1.00 90.56 137 LYS A O 1
ATOM 1126 N N . LEU A 1 138 ? 13.352 -7.313 -4.836 1.00 92.88 138 LEU A N 1
ATOM 1127 C CA . LEU A 1 138 ? 14.146 -6.406 -5.681 1.00 92.88 138 LEU A CA 1
ATOM 1128 C C . LEU A 1 138 ? 15.200 -7.131 -6.524 1.00 92.88 138 LEU A C 1
ATOM 1130 O O . LEU A 1 138 ? 15.329 -6.855 -7.714 1.00 92.88 138 LEU A O 1
ATOM 1134 N N . LYS A 1 139 ? 15.925 -8.094 -5.942 1.00 91.06 139 LYS A N 1
ATOM 1135 C CA . LYS A 1 139 ? 16.963 -8.850 -6.662 1.00 91.06 139 LYS A CA 1
ATOM 1136 C C . LYS A 1 139 ? 16.393 -9.675 -7.818 1.00 91.06 139 LYS A C 1
ATOM 1138 O O . LYS A 1 139 ? 17.058 -9.832 -8.845 1.00 91.06 139 LYS A O 1
ATOM 1143 N N . THR A 1 140 ? 15.180 -10.200 -7.657 1.00 93.12 140 THR A N 1
ATOM 1144 C CA . THR A 1 140 ? 14.483 -11.032 -8.654 1.00 93.12 140 THR A CA 1
ATOM 1145 C C . THR A 1 140 ? 13.575 -10.233 -9.590 1.00 93.12 140 THR A C 1
ATOM 1147 O O . THR A 1 140 ? 13.206 -10.741 -10.649 1.00 93.12 140 THR A O 1
ATOM 1150 N N . LEU A 1 141 ? 13.253 -8.979 -9.255 1.00 93.88 141 LEU A N 1
ATOM 1151 C CA . LEU A 1 141 ? 12.379 -8.127 -10.053 1.00 93.88 141 LEU A CA 1
ATOM 1152 C C . LEU A 1 141 ? 13.022 -7.819 -11.408 1.00 93.88 141 LEU A C 1
ATOM 1154 O O . LEU A 1 141 ? 14.135 -7.295 -11.496 1.00 93.88 141 LEU A O 1
ATOM 1158 N N . ARG A 1 142 ? 12.301 -8.134 -12.481 1.00 94.62 142 ARG A N 1
ATOM 1159 C CA . ARG A 1 142 ? 12.690 -7.839 -13.862 1.00 94.62 142 ARG A CA 1
ATOM 1160 C C . ARG A 1 142 ? 11.541 -7.151 -14.580 1.00 94.62 142 ARG A C 1
ATOM 1162 O O . ARG A 1 142 ? 10.373 -7.447 -14.323 1.00 94.62 142 ARG A O 1
ATOM 1169 N N . GLN A 1 143 ? 11.866 -6.257 -15.504 1.00 93.38 143 GLN A N 1
ATOM 1170 C CA . GLN A 1 143 ? 10.885 -5.590 -16.344 1.00 93.38 143 GLN A CA 1
ATOM 1171 C C . GLN A 1 143 ? 10.292 -6.599 -17.341 1.00 93.38 143 GLN A C 1
ATOM 1173 O O . GLN A 1 143 ? 10.878 -6.903 -18.378 1.00 93.38 143 GLN A O 1
ATOM 1178 N N . THR A 1 144 ? 9.095 -7.105 -17.054 1.00 91.00 144 THR A N 1
ATOM 1179 C CA . THR A 1 144 ? 8.328 -7.973 -17.967 1.00 91.00 144 THR A CA 1
ATOM 1180 C C . THR A 1 144 ? 7.348 -7.155 -18.815 1.00 91.00 144 THR A C 1
ATOM 1182 O O . THR A 1 144 ? 7.284 -7.311 -20.038 1.00 91.00 144 THR A O 1
ATOM 1185 N N . GLY A 1 145 ? 6.642 -6.215 -18.184 1.00 89.38 145 GLY A N 1
ATOM 1186 C CA . GLY A 1 145 ? 5.674 -5.303 -18.798 1.00 89.38 145 GLY A CA 1
ATOM 1187 C C . GLY A 1 145 ? 6.254 -3.934 -19.166 1.00 89.38 145 GLY A C 1
ATOM 1188 O O . GLY A 1 145 ? 7.351 -3.843 -19.728 1.00 89.38 145 GLY A O 1
ATOM 1189 N N . SER A 1 146 ? 5.495 -2.876 -18.872 1.00 93.06 146 SER A N 1
ATOM 1190 C CA . SER A 1 146 ? 5.937 -1.490 -19.045 1.00 93.06 146 SER A CA 1
ATOM 1191 C C . SER A 1 146 ? 6.989 -1.101 -18.007 1.00 93.06 146 SER A C 1
ATOM 1193 O O . SER A 1 146 ? 6.995 -1.608 -16.880 1.00 93.06 146 SER A O 1
ATOM 1195 N N . ALA A 1 147 ? 7.865 -0.169 -18.372 1.00 93.12 147 ALA A N 1
ATOM 1196 C CA . ALA A 1 147 ? 8.853 0.394 -17.457 1.00 93.12 147 ALA A CA 1
ATOM 1197 C C . ALA A 1 147 ? 8.196 1.104 -16.263 1.00 93.12 147 ALA A C 1
ATOM 1199 O O . ALA A 1 147 ? 8.728 1.038 -15.160 1.00 93.12 147 ALA A O 1
ATOM 1200 N N . THR A 1 148 ? 7.018 1.714 -16.439 1.00 93.56 148 THR A N 1
ATOM 1201 C CA . THR A 1 148 ? 6.270 2.350 -15.341 1.00 93.56 148 THR A CA 1
ATOM 1202 C C . THR A 1 148 ? 5.844 1.339 -14.283 1.00 93.56 148 THR A C 1
ATOM 1204 O O . THR A 1 148 ? 6.092 1.555 -13.104 1.00 93.56 148 THR A O 1
ATOM 1207 N N . SER A 1 149 ? 5.252 0.209 -14.693 1.00 94.06 149 SER A N 1
ATOM 1208 C CA . SER A 1 149 ? 4.826 -0.835 -13.752 1.00 94.06 149 SER A CA 1
ATOM 1209 C C . SER A 1 149 ? 6.020 -1.425 -13.002 1.00 94.06 149 SER A C 1
ATOM 1211 O O . SER A 1 149 ? 5.952 -1.613 -11.789 1.00 94.06 149 SER A O 1
ATOM 1213 N N . TYR A 1 150 ? 7.133 -1.645 -13.706 1.00 95.19 150 TYR A N 1
ATOM 1214 C CA . TYR A 1 150 ? 8.385 -2.074 -13.087 1.00 95.19 150 TYR A CA 1
ATOM 1215 C C . TYR A 1 150 ? 8.920 -1.043 -12.079 1.00 95.19 150 TYR A C 1
ATOM 1217 O O . TYR A 1 150 ? 9.288 -1.418 -10.969 1.00 95.19 150 TYR A O 1
ATOM 1225 N N . ALA A 1 151 ? 8.916 0.248 -12.424 1.00 94.44 151 ALA A N 1
ATOM 1226 C CA . ALA A 1 151 ? 9.360 1.320 -11.537 1.00 94.44 151 ALA A CA 1
ATOM 1227 C C . ALA A 1 151 ? 8.511 1.437 -10.269 1.00 94.44 151 ALA A C 1
ATOM 1229 O O . ALA A 1 151 ? 9.075 1.579 -9.186 1.00 94.44 151 ALA A O 1
ATOM 1230 N N . THR A 1 152 ? 7.187 1.317 -10.378 1.00 94.19 152 THR A N 1
ATOM 1231 C CA . THR A 1 152 ? 6.290 1.334 -9.216 1.00 94.19 152 THR A CA 1
ATOM 1232 C C . THR A 1 152 ? 6.565 0.162 -8.274 1.00 94.19 152 THR A C 1
ATOM 1234 O O . THR A 1 152 ? 6.713 0.375 -7.073 1.00 94.19 152 THR A O 1
ATOM 1237 N N . GLU A 1 153 ? 6.703 -1.061 -8.795 1.00 92.12 153 GLU A N 1
ATOM 1238 C CA . GLU A 1 153 ? 7.028 -2.233 -7.968 1.00 92.12 153 GLU A CA 1
ATOM 1239 C C . GLU A 1 153 ? 8.420 -2.130 -7.333 1.00 92.12 153 GLU A C 1
ATOM 1241 O O . GLU A 1 153 ? 8.602 -2.461 -6.160 1.00 92.12 153 GLU A O 1
ATOM 1246 N N . PHE A 1 154 ? 9.402 -1.623 -8.082 1.00 94.50 154 PHE A N 1
ATOM 1247 C CA . PHE A 1 154 ? 10.743 -1.398 -7.559 1.00 94.50 154 PHE A CA 1
ATOM 1248 C C . PHE A 1 154 ? 10.721 -0.381 -6.413 1.00 94.50 154 PHE A C 1
ATOM 1250 O O . PHE A 1 154 ? 11.249 -0.655 -5.341 1.00 94.50 154 PHE A O 1
ATOM 1257 N N . GLN A 1 155 ? 10.068 0.768 -6.599 1.00 92.94 155 GLN A N 1
ATOM 1258 C CA . GLN A 1 155 ? 9.952 1.803 -5.567 1.00 92.94 155 GLN A CA 1
ATOM 1259 C C . GLN A 1 155 ? 9.193 1.310 -4.333 1.00 92.94 155 GLN A C 1
ATOM 1261 O O . GLN A 1 155 ? 9.610 1.596 -3.212 1.00 92.94 155 GLN A O 1
ATOM 1266 N N . ARG A 1 156 ? 8.129 0.520 -4.526 1.00 90.75 156 ARG A N 1
ATOM 1267 C CA . ARG A 1 156 ? 7.352 -0.084 -3.436 1.00 90.75 156 ARG A CA 1
ATOM 1268 C C . ARG A 1 156 ? 8.231 -0.908 -2.500 1.00 90.75 156 ARG A C 1
ATOM 1270 O O . ARG A 1 156 ? 8.119 -0.778 -1.287 1.00 90.75 156 ARG A O 1
ATOM 1277 N N . HIS A 1 157 ? 9.110 -1.745 -3.049 1.00 91.00 157 HIS A N 1
ATOM 1278 C CA . HIS A 1 157 ? 10.025 -2.542 -2.233 1.00 91.00 157 HIS A CA 1
ATOM 1279 C C . HIS A 1 157 ? 11.221 -1.732 -1.736 1.00 91.00 157 HIS A C 1
ATOM 1281 O O . HIS A 1 157 ? 11.603 -1.881 -0.580 1.00 91.00 157 HIS A O 1
ATOM 1287 N N . ALA A 1 158 ? 11.774 -0.845 -2.563 1.00 92.06 158 ALA A N 1
ATOM 1288 C CA . ALA A 1 158 ? 12.886 0.021 -2.192 1.00 92.06 158 ALA A CA 1
ATOM 1289 C C . ALA A 1 158 ? 12.554 0.951 -1.019 1.00 92.06 158 ALA A C 1
ATOM 1291 O O . ALA A 1 158 ? 13.448 1.269 -0.252 1.00 92.06 158 ALA A O 1
ATOM 1292 N N . ALA A 1 159 ? 11.289 1.325 -0.812 1.00 89.38 159 ALA A N 1
ATOM 1293 C CA . ALA A 1 159 ? 10.879 2.135 0.336 1.00 89.38 159 ALA A CA 1
ATOM 1294 C C . ALA A 1 159 ? 11.249 1.511 1.699 1.00 89.38 159 ALA A C 1
ATOM 1296 O O . ALA A 1 159 ? 11.480 2.241 2.659 1.00 89.38 159 ALA A O 1
ATOM 1297 N N . TYR A 1 160 ? 11.338 0.177 1.784 1.00 87.12 160 TYR A N 1
ATOM 1298 C CA . TYR A 1 160 ? 11.743 -0.535 3.004 1.00 87.12 160 TYR A CA 1
ATOM 1299 C C . TYR A 1 160 ? 13.261 -0.666 3.163 1.00 87.12 160 TYR A C 1
ATOM 1301 O O . TYR A 1 160 ? 13.741 -1.007 4.242 1.00 87.12 160 TYR A O 1
ATOM 1309 N N . LEU A 1 161 ? 14.023 -0.452 2.089 1.00 85.44 161 LEU A N 1
ATOM 1310 C CA . LEU A 1 161 ? 15.474 -0.524 2.104 1.00 85.44 161 LEU A CA 1
ATOM 1311 C C . LEU A 1 161 ? 16.008 0.895 1.974 1.00 85.44 161 LEU A C 1
ATOM 1313 O O . LEU A 1 161 ? 15.964 1.465 0.893 1.00 85.44 161 LEU A O 1
ATOM 1317 N N . ASN A 1 162 ? 16.537 1.462 3.057 1.00 87.00 162 ASN A N 1
ATOM 1318 C CA . ASN A 1 162 ? 17.187 2.779 3.079 1.00 87.00 162 ASN A CA 1
ATOM 1319 C C . ASN A 1 162 ? 18.494 2.803 2.246 1.00 87.00 162 ASN A C 1
ATOM 1321 O O . ASN A 1 162 ? 19.577 3.076 2.760 1.00 87.00 162 ASN A O 1
ATOM 1325 N N . TRP A 1 163 ? 18.417 2.446 0.967 1.00 88.44 163 TRP A N 1
ATOM 1326 C CA . TRP A 1 163 ? 19.507 2.423 0.007 1.00 88.44 163 TRP A CA 1
ATOM 1327 C C . TRP A 1 163 ? 19.817 3.830 -0.477 1.00 88.44 163 TRP A C 1
ATOM 1329 O O . TRP A 1 163 ? 18.940 4.686 -0.583 1.00 88.44 163 TRP A O 1
ATOM 1339 N N . ASN A 1 164 ? 21.087 4.055 -0.799 1.00 90.88 164 ASN A N 1
ATOM 1340 C CA . ASN A 1 164 ? 21.498 5.280 -1.458 1.00 90.88 164 ASN A CA 1
ATOM 1341 C C . ASN A 1 164 ? 21.066 5.273 -2.934 1.00 90.88 164 ASN A C 1
ATOM 1343 O O . ASN A 1 164 ? 20.831 4.228 -3.547 1.00 90.88 164 ASN A O 1
ATOM 1347 N N . ASP A 1 165 ? 21.023 6.464 -3.523 1.00 88.19 165 ASP A N 1
ATOM 1348 C CA . ASP A 1 165 ? 20.661 6.660 -4.927 1.00 88.19 165 ASP A CA 1
ATOM 1349 C C . ASP A 1 165 ? 21.523 5.831 -5.891 1.00 88.19 165 ASP A C 1
ATOM 1351 O O . ASP A 1 165 ? 21.036 5.372 -6.919 1.00 88.19 165 ASP A O 1
ATOM 1355 N N . GLU A 1 166 ? 22.797 5.611 -5.568 1.00 87.94 166 GLU A N 1
ATOM 1356 C CA . GLU A 1 166 ? 23.702 4.799 -6.383 1.00 87.94 166 GLU A CA 1
ATOM 1357 C C . GLU A 1 166 ? 23.307 3.317 -6.401 1.00 87.94 166 GLU A C 1
ATOM 1359 O O . GLU A 1 166 ? 23.178 2.736 -7.481 1.00 87.94 166 GLU A O 1
ATOM 1364 N N . ALA A 1 167 ? 23.036 2.720 -5.236 1.00 90.31 167 ALA A N 1
ATOM 1365 C CA . ALA A 1 167 ? 22.573 1.340 -5.156 1.00 90.31 167 ALA A CA 1
ATOM 1366 C C . ALA A 1 167 ? 21.198 1.172 -5.810 1.00 90.31 167 ALA A C 1
ATOM 1368 O O . ALA A 1 167 ? 20.975 0.178 -6.506 1.00 90.31 167 ALA A O 1
ATOM 1369 N N . LEU A 1 168 ? 20.291 2.143 -5.639 1.00 91.62 168 LEU A N 1
ATOM 1370 C CA . LEU A 1 168 ? 18.987 2.138 -6.306 1.00 91.62 168 LEU A CA 1
ATOM 1371 C C . LEU A 1 168 ? 19.145 2.162 -7.826 1.00 91.62 168 LEU A C 1
ATOM 1373 O O . LEU A 1 168 ? 18.530 1.347 -8.509 1.00 91.62 168 LEU A O 1
ATOM 1377 N N . ARG A 1 169 ? 20.011 3.036 -8.359 1.00 90.62 169 ARG A N 1
ATOM 1378 C CA . ARG A 1 169 ? 20.287 3.100 -9.801 1.00 90.62 169 ARG A CA 1
ATOM 1379 C C . ARG A 1 169 ? 20.857 1.794 -10.335 1.00 90.62 169 ARG A C 1
ATOM 1381 O O . ARG A 1 169 ? 20.352 1.310 -11.341 1.00 90.62 169 ARG A O 1
ATOM 1388 N N . HIS A 1 170 ? 21.864 1.223 -9.674 1.00 89.62 170 HIS A N 1
ATOM 1389 C CA . HIS A 1 170 ? 22.486 -0.023 -10.125 1.00 89.62 170 HIS A CA 1
ATOM 1390 C C . HIS A 1 170 ? 21.472 -1.173 -10.167 1.00 89.62 170 HIS A C 1
ATOM 1392 O O . HIS A 1 170 ? 21.280 -1.797 -11.207 1.00 89.62 170 HIS A O 1
ATOM 1398 N N . ASN A 1 171 ? 20.757 -1.412 -9.063 1.00 91.81 171 ASN A N 1
ATOM 1399 C CA . ASN A 1 171 ? 19.796 -2.514 -8.979 1.00 91.81 171 ASN A CA 1
ATOM 1400 C C . ASN A 1 171 ? 18.598 -2.321 -9.922 1.00 91.81 171 ASN A C 1
ATOM 1402 O O . ASN A 1 171 ? 18.088 -3.293 -10.477 1.00 91.81 171 ASN A O 1
ATOM 1406 N N . PHE A 1 172 ? 18.147 -1.078 -10.119 1.00 92.62 172 PHE A N 1
ATOM 1407 C CA . PHE A 1 172 ? 17.081 -0.769 -11.071 1.00 92.62 172 PHE A CA 1
ATOM 1408 C C . PHE A 1 172 ? 17.539 -0.988 -12.513 1.00 92.62 172 PHE A C 1
ATOM 1410 O O . PHE A 1 172 ? 16.832 -1.609 -13.303 1.00 92.62 172 PHE A O 1
ATOM 1417 N N . PHE A 1 173 ? 18.742 -0.521 -12.854 1.00 90.56 173 PHE A N 1
ATOM 1418 C CA . PHE A 1 173 ? 19.306 -0.690 -14.187 1.00 90.56 173 PHE A CA 1
ATOM 1419 C C . PHE A 1 173 ? 19.482 -2.169 -14.547 1.00 90.56 173 PHE A C 1
ATOM 1421 O O . PHE A 1 173 ? 19.135 -2.569 -15.656 1.00 90.56 173 PHE A O 1
ATOM 1428 N N . ASP A 1 174 ? 19.926 -3.002 -13.603 1.00 91.12 174 ASP A N 1
ATOM 1429 C CA . ASP A 1 174 ? 20.084 -4.445 -13.812 1.00 91.12 174 ASP A CA 1
ATOM 1430 C C . ASP A 1 174 ? 18.772 -5.142 -14.193 1.00 91.12 174 ASP A C 1
ATOM 1432 O O . ASP A 1 174 ? 18.776 -6.085 -14.993 1.00 91.12 174 ASP A O 1
ATOM 1436 N N . GLY A 1 175 ? 17.641 -4.677 -13.656 1.00 92.44 175 GLY A N 1
ATOM 1437 C CA . GLY A 1 175 ? 16.339 -5.295 -13.884 1.00 92.44 175 GLY A CA 1
ATOM 1438 C C . GLY A 1 175 ? 15.566 -4.797 -15.107 1.00 92.44 175 GLY A C 1
ATOM 1439 O O . GLY A 1 175 ? 14.540 -5.398 -15.434 1.00 92.44 175 GLY A O 1
ATOM 1440 N N . LEU A 1 176 ? 16.033 -3.752 -15.798 1.00 93.00 176 LEU A N 1
ATOM 1441 C CA . LEU A 1 176 ? 15.415 -3.255 -17.035 1.00 93.00 176 LEU A CA 1
ATOM 1442 C C . LEU A 1 176 ? 15.533 -4.257 -18.197 1.00 93.00 176 LEU A C 1
ATOM 1444 O O . LEU A 1 176 ? 16.330 -5.192 -18.161 1.00 93.00 176 LEU A O 1
ATOM 1448 N N . LYS A 1 177 ? 14.745 -4.054 -19.257 1.00 93.19 177 LYS A N 1
ATOM 1449 C CA . LYS A 1 177 ? 14.895 -4.783 -20.529 1.00 93.19 177 LYS A CA 1
ATOM 1450 C C . LYS A 1 177 ? 16.155 -4.339 -21.261 1.00 93.19 177 LYS A C 1
ATOM 1452 O O . LYS A 1 177 ? 16.423 -3.142 -21.335 1.00 93.19 177 LYS A O 1
ATOM 1457 N N . ASP A 1 178 ? 16.854 -5.278 -21.890 1.00 90.31 178 ASP A N 1
ATOM 1458 C CA . ASP A 1 178 ? 18.104 -4.990 -22.608 1.00 90.31 178 ASP A CA 1
ATOM 1459 C C . ASP A 1 178 ? 17.909 -3.953 -23.729 1.00 90.31 178 ASP A C 1
ATOM 1461 O O . ASP A 1 178 ? 18.692 -3.015 -23.836 1.00 90.31 178 ASP A O 1
ATOM 1465 N N . ASP A 1 179 ? 16.780 -3.998 -24.451 1.00 89.19 179 ASP A N 1
ATOM 1466 C CA . ASP A 1 179 ? 16.437 -2.988 -25.469 1.00 89.19 179 ASP A CA 1
ATOM 1467 C C . ASP A 1 179 ? 16.399 -1.552 -24.913 1.00 89.19 179 ASP A C 1
ATOM 1469 O O . ASP A 1 179 ? 16.728 -0.586 -25.607 1.00 89.19 179 ASP A O 1
ATOM 1473 N N . VAL A 1 180 ? 15.934 -1.411 -23.667 1.00 89.38 180 VAL A N 1
ATOM 1474 C CA . VAL A 1 180 ? 15.838 -0.133 -22.957 1.00 89.38 180 VAL A CA 1
ATOM 1475 C C . VAL A 1 180 ? 17.221 0.251 -22.427 1.00 89.38 180 VAL A C 1
ATOM 1477 O O . VAL A 1 180 ? 17.636 1.397 -22.608 1.00 89.38 180 VAL A O 1
ATOM 1480 N N . LYS A 1 181 ? 17.974 -0.705 -21.862 1.00 89.69 181 LYS A N 1
ATOM 1481 C CA . LYS A 1 181 ? 19.353 -0.494 -21.391 1.00 89.69 181 LYS A CA 1
ATOM 1482 C C . LYS A 1 181 ? 20.256 0.036 -22.498 1.00 89.69 181 LYS A C 1
ATOM 1484 O O . LYS A 1 181 ? 20.921 1.044 -22.282 1.00 89.69 181 LYS A O 1
ATOM 1489 N N . ASP A 1 182 ? 20.225 -0.560 -23.687 1.00 87.00 182 ASP A N 1
ATOM 1490 C CA . ASP A 1 182 ? 21.073 -0.169 -24.821 1.00 87.00 182 ASP A CA 1
ATOM 1491 C C . ASP A 1 182 ? 20.885 1.303 -25.220 1.00 87.00 182 ASP A C 1
ATOM 1493 O O . ASP A 1 182 ? 21.829 1.987 -25.624 1.00 87.00 182 ASP A O 1
ATOM 1497 N N . LYS A 1 183 ? 19.659 1.826 -25.092 1.00 83.81 183 LYS A N 1
ATOM 1498 C CA . LYS A 1 183 ? 19.355 3.240 -25.369 1.00 83.81 183 LYS A CA 1
ATOM 1499 C C . LYS A 1 183 ? 19.764 4.172 -24.239 1.00 83.81 183 LYS A C 1
ATOM 1501 O O . LYS A 1 183 ? 20.138 5.310 -24.507 1.00 83.81 183 LYS A O 1
ATOM 1506 N N . ILE A 1 184 ? 19.724 3.685 -23.007 1.00 83.25 184 ILE A N 1
ATOM 1507 C CA . ILE A 1 184 ? 20.112 4.419 -21.800 1.00 83.25 184 ILE A CA 1
ATOM 1508 C C . ILE A 1 184 ? 21.642 4.501 -21.660 1.00 83.25 184 ILE A C 1
ATOM 1510 O O . ILE A 1 184 ? 22.148 5.527 -21.222 1.00 83.25 184 ILE A O 1
ATOM 1514 N N . LEU A 1 185 ? 22.379 3.471 -22.095 1.00 73.81 185 LEU A N 1
ATOM 1515 C CA . LEU A 1 185 ? 23.851 3.393 -22.101 1.00 73.81 185 LEU A CA 1
ATOM 1516 C C . LEU A 1 185 ? 24.530 4.380 -23.071 1.00 73.81 185 LEU A C 1
ATOM 1518 O O . LEU A 1 185 ? 25.743 4.568 -23.020 1.00 73.81 185 LEU A O 1
ATOM 1522 N N . THR A 1 186 ? 23.768 5.022 -23.958 1.00 66.75 186 THR A N 1
ATOM 1523 C CA . THR A 1 186 ? 24.276 6.043 -24.889 1.00 66.75 186 THR A CA 1
ATOM 1524 C C . THR A 1 186 ? 24.262 7.409 -24.175 1.00 66.75 186 THR A C 1
ATOM 1526 O O . THR A 1 186 ? 23.256 7.742 -23.558 1.00 66.75 186 THR A O 1
ATOM 1529 N N . PRO A 1 187 ? 25.323 8.233 -24.287 1.00 55.22 187 PRO A N 1
ATOM 1530 C CA . PRO A 1 187 ? 26.167 8.818 -23.220 1.00 55.22 187 PRO A CA 1
ATOM 1531 C C . PRO A 1 187 ? 25.454 9.629 -22.108 1.00 55.22 187 PRO A C 1
ATOM 1533 O O . PRO A 1 187 ? 25.870 10.737 -21.766 1.00 55.22 187 PRO A O 1
ATOM 1536 N N . ASN A 1 188 ? 24.400 9.092 -21.500 1.00 57.19 188 ASN A N 1
ATOM 1537 C CA . ASN A 1 188 ? 23.699 9.727 -20.393 1.00 57.19 188 ASN A CA 1
ATOM 1538 C C . ASN A 1 188 ? 24.166 9.142 -19.055 1.00 57.19 188 ASN A C 1
ATOM 1540 O O . ASN A 1 188 ? 23.739 8.070 -18.635 1.00 57.19 188 ASN A O 1
ATOM 1544 N N . ASN A 1 189 ? 25.007 9.893 -18.344 1.00 64.62 189 ASN A N 1
ATOM 1545 C CA . ASN A 1 189 ? 25.273 9.644 -16.929 1.00 64.62 189 ASN A CA 1
ATOM 1546 C C . ASN A 1 189 ? 24.107 10.191 -16.096 1.00 64.62 189 ASN A 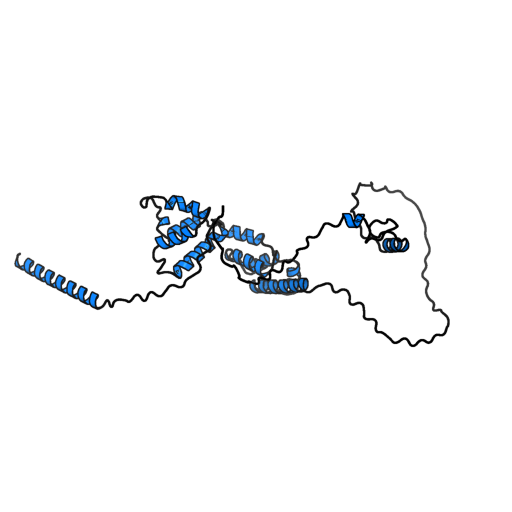C 1
ATOM 1548 O O . ASN A 1 189 ? 24.031 11.391 -15.825 1.00 64.62 189 ASN A O 1
ATOM 1552 N N . PHE A 1 190 ? 23.194 9.316 -15.679 1.00 70.62 190 PHE A N 1
ATOM 1553 C CA . PHE A 1 190 ? 22.120 9.675 -14.751 1.00 70.62 190 PHE A CA 1
ATOM 1554 C C . PHE A 1 190 ? 22.691 9.821 -13.338 1.00 70.62 190 PHE A C 1
ATOM 1556 O O . PHE A 1 190 ? 23.202 8.857 -12.765 1.00 70.62 190 PHE A O 1
ATOM 1563 N N . LYS A 1 191 ? 22.618 11.034 -12.776 1.00 77.56 191 LYS A N 1
ATOM 1564 C CA . LYS A 1 191 ? 23.122 11.330 -11.424 1.00 77.56 191 LYS A CA 1
ATOM 1565 C C . LYS A 1 191 ? 22.123 10.955 -10.330 1.00 77.56 191 LYS A C 1
ATOM 1567 O O . LYS A 1 191 ? 22.544 10.616 -9.228 1.00 77.56 191 LYS A O 1
ATOM 1572 N N . THR A 1 192 ? 20.830 10.958 -10.647 1.00 87.38 192 THR A N 1
ATOM 1573 C CA . THR A 1 192 ? 19.741 10.727 -9.690 1.00 87.38 192 THR A CA 1
ATOM 1574 C C . THR A 1 192 ? 18.909 9.517 -10.099 1.00 87.38 192 THR A C 1
ATOM 1576 O O . THR A 1 192 ? 18.739 9.233 -11.288 1.00 87.38 192 THR A O 1
ATOM 1579 N N . PHE A 1 193 ? 18.382 8.784 -9.115 1.00 88.81 193 PHE A N 1
ATOM 1580 C CA . PHE A 1 193 ? 17.507 7.636 -9.379 1.00 88.81 193 PHE A CA 1
ATOM 1581 C C . PHE A 1 193 ? 16.245 8.031 -10.167 1.00 88.81 193 PHE A C 1
ATOM 1583 O O . PHE A 1 193 ? 15.883 7.363 -11.135 1.00 88.81 193 PHE A O 1
ATOM 1590 N N . GLY A 1 194 ? 15.628 9.165 -9.824 1.00 89.38 194 GLY A N 1
ATOM 1591 C CA . GLY A 1 194 ? 14.462 9.695 -10.538 1.00 89.38 194 GLY A CA 1
ATOM 1592 C C . GLY A 1 194 ? 14.712 9.949 -12.030 1.00 89.38 194 GLY A C 1
ATOM 1593 O O . GLY A 1 194 ? 13.865 9.615 -12.859 1.00 89.38 194 GLY A O 1
ATOM 1594 N N . ASP A 1 195 ? 15.893 10.454 -12.399 1.00 89.94 195 ASP A N 1
ATOM 1595 C CA . ASP A 1 195 ? 16.243 10.696 -13.805 1.00 89.94 195 ASP A CA 1
ATOM 1596 C C . ASP A 1 195 ? 16.322 9.392 -14.597 1.00 89.94 195 ASP A C 1
ATOM 1598 O O . ASP A 1 195 ? 15.831 9.317 -15.727 1.00 89.94 195 ASP A O 1
ATOM 1602 N N . LEU A 1 196 ? 16.907 8.353 -13.996 1.00 90.56 196 LEU A N 1
ATOM 1603 C CA . LEU A 1 196 ? 16.995 7.028 -14.601 1.00 90.56 196 LEU A CA 1
ATOM 1604 C C . LEU A 1 196 ? 15.598 6.434 -14.823 1.00 90.56 196 LEU A C 1
ATOM 1606 O O . LEU A 1 196 ? 15.322 5.922 -15.909 1.00 90.56 196 LEU A O 1
ATOM 1610 N N . VAL A 1 197 ? 14.700 6.546 -13.839 1.00 92.50 197 VAL A N 1
ATOM 1611 C CA . VAL A 1 197 ? 13.311 6.070 -13.951 1.00 92.50 197 VAL A CA 1
ATOM 1612 C C . VAL A 1 197 ? 12.578 6.788 -15.085 1.00 92.50 197 VAL A C 1
ATOM 1614 O O . VAL A 1 197 ? 12.028 6.135 -15.972 1.00 92.50 197 VAL A O 1
ATOM 1617 N N . ASN A 1 198 ? 12.630 8.122 -15.120 1.00 91.81 198 ASN A N 1
ATOM 1618 C CA . ASN A 1 198 ? 11.949 8.923 -16.140 1.00 91.81 198 ASN A CA 1
ATOM 1619 C C . ASN A 1 198 ? 12.451 8.609 -17.557 1.00 91.81 198 ASN A C 1
ATOM 1621 O O . ASN A 1 198 ? 11.657 8.463 -18.489 1.00 91.81 198 ASN A O 1
ATOM 1625 N N . ASN A 1 199 ? 13.768 8.465 -17.730 1.00 90.38 199 ASN A N 1
ATOM 1626 C CA . ASN A 1 199 ? 14.343 8.110 -19.026 1.00 90.38 199 ASN A CA 1
ATOM 1627 C C . ASN A 1 199 ? 14.012 6.671 -19.431 1.00 90.38 199 ASN A C 1
ATOM 1629 O O . ASN A 1 199 ? 13.764 6.423 -20.610 1.00 90.38 199 ASN A O 1
ATOM 1633 N N . SER A 1 200 ? 13.947 5.744 -18.474 1.00 91.19 200 SER A N 1
ATOM 1634 C CA . SER A 1 200 ? 13.542 4.358 -18.735 1.00 91.19 200 SER A CA 1
ATOM 1635 C C . SER A 1 200 ? 12.105 4.273 -19.229 1.00 91.19 200 SER A C 1
ATOM 1637 O O . SER A 1 200 ? 11.849 3.603 -20.225 1.00 91.19 200 SER A O 1
ATOM 1639 N N . ILE A 1 201 ? 11.188 5.011 -18.597 1.00 93.19 201 ILE A N 1
ATOM 1640 C CA . ILE A 1 201 ? 9.790 5.107 -19.039 1.00 93.19 201 ILE A CA 1
ATOM 1641 C C . ILE A 1 201 ? 9.716 5.711 -20.443 1.00 93.19 201 ILE A C 1
ATOM 1643 O O . ILE A 1 201 ? 9.122 5.120 -21.340 1.00 93.19 201 ILE A O 1
ATOM 1647 N N . LYS A 1 202 ? 10.405 6.836 -20.670 1.00 91.81 202 LYS A N 1
ATOM 1648 C CA . LYS A 1 202 ? 10.432 7.510 -21.974 1.00 91.81 202 LYS A CA 1
ATOM 1649 C C . LYS A 1 202 ? 10.911 6.590 -23.100 1.00 91.81 202 LYS A C 1
ATOM 1651 O O . LYS A 1 202 ? 10.299 6.553 -24.166 1.00 91.81 202 LYS A O 1
ATOM 1656 N N . TRP A 1 203 ? 12.017 5.873 -22.900 1.00 91.25 203 TRP A N 1
ATOM 1657 C CA . TRP A 1 203 ? 12.556 4.981 -23.927 1.00 91.25 203 TRP A CA 1
ATOM 1658 C C . TRP A 1 203 ? 11.708 3.724 -24.121 1.00 91.25 203 TRP A C 1
ATOM 1660 O O . TRP A 1 203 ? 11.537 3.310 -25.266 1.00 91.25 203 TRP A O 1
ATOM 1670 N N . ASP A 1 204 ? 11.140 3.152 -23.057 1.00 92.94 204 ASP A N 1
ATOM 1671 C CA . ASP A 1 204 ? 10.210 2.020 -23.158 1.00 92.94 204 ASP A CA 1
ATOM 1672 C C . ASP A 1 204 ? 8.965 2.396 -23.975 1.00 92.94 204 ASP A C 1
ATOM 16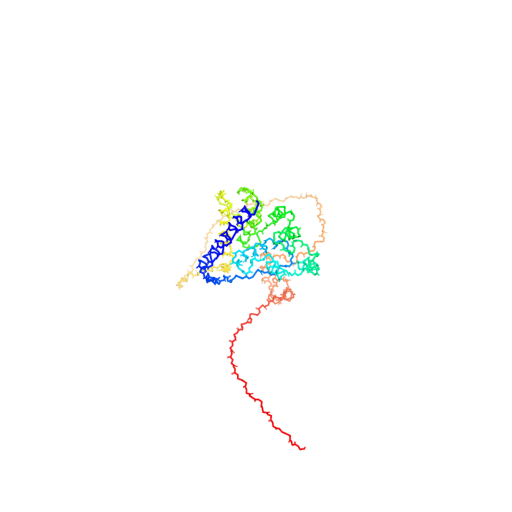74 O O . ASP A 1 204 ? 8.611 1.679 -24.912 1.00 92.94 204 ASP A O 1
ATOM 1678 N N . ASP A 1 205 ? 8.382 3.572 -23.723 1.00 91.94 205 ASP A N 1
ATOM 1679 C CA . ASP A 1 205 ? 7.247 4.092 -24.490 1.00 91.94 205 ASP A CA 1
ATOM 1680 C C . ASP A 1 205 ? 7.604 4.311 -25.966 1.00 91.94 205 ASP A C 1
ATOM 1682 O O . ASP A 1 205 ? 6.851 3.913 -26.858 1.00 91.94 205 ASP A O 1
ATOM 1686 N N . LEU A 1 206 ? 8.771 4.896 -26.258 1.00 89.69 206 LEU A N 1
ATOM 1687 C CA . LEU A 1 206 ? 9.239 5.107 -27.634 1.00 89.69 206 LEU A CA 1
ATOM 1688 C C . LEU A 1 206 ? 9.504 3.784 -28.368 1.00 89.69 206 LEU A C 1
ATOM 1690 O O . LEU A 1 206 ? 9.157 3.637 -29.545 1.00 89.69 206 LEU A O 1
ATOM 1694 N N . LEU A 1 207 ? 10.108 2.804 -27.694 1.00 90.25 207 LEU A N 1
ATOM 1695 C CA . LEU A 1 207 ? 10.342 1.470 -28.248 1.00 90.25 207 LEU A CA 1
ATOM 1696 C C . LEU A 1 207 ? 9.021 0.733 -28.477 1.00 90.25 207 LEU A C 1
ATOM 1698 O O . LEU A 1 207 ? 8.846 0.084 -29.511 1.00 90.25 207 LEU A O 1
ATOM 1702 N N . PHE A 1 208 ? 8.067 0.872 -27.560 1.00 90.00 208 PHE A N 1
ATOM 1703 C CA . PHE A 1 208 ? 6.731 0.312 -27.694 1.00 90.00 208 PHE A CA 1
ATOM 1704 C C . PHE A 1 208 ? 5.957 0.943 -28.859 1.00 90.00 208 PHE A C 1
ATOM 1706 O O . PHE A 1 208 ? 5.370 0.220 -29.667 1.00 90.00 208 PHE A O 1
ATOM 1713 N N . GLN A 1 209 ? 6.018 2.269 -29.013 1.00 88.00 209 GLN A N 1
ATOM 1714 C CA . GLN A 1 209 ? 5.445 2.984 -30.158 1.00 88.00 209 GLN A CA 1
ATOM 1715 C C . GLN A 1 209 ? 6.074 2.528 -31.475 1.00 88.00 209 GLN A C 1
ATOM 1717 O O . GLN A 1 209 ? 5.351 2.255 -32.429 1.00 88.00 209 GLN A O 1
ATOM 1722 N N . ARG A 1 210 ? 7.400 2.351 -31.528 1.00 87.81 210 ARG A N 1
ATOM 1723 C CA . ARG A 1 210 ? 8.089 1.813 -32.712 1.00 87.81 210 ARG A CA 1
ATOM 1724 C C . ARG A 1 210 ? 7.626 0.397 -33.067 1.00 87.81 210 ARG A C 1
ATOM 1726 O O . ARG A 1 210 ? 7.479 0.097 -34.248 1.00 87.81 210 ARG A O 1
ATOM 1733 N N . ARG A 1 211 ? 7.395 -0.468 -32.071 1.00 86.25 211 ARG A N 1
ATOM 1734 C CA . ARG A 1 211 ? 6.882 -1.839 -32.273 1.00 86.25 211 ARG A CA 1
ATOM 1735 C C . ARG A 1 211 ? 5.436 -1.855 -32.766 1.00 86.25 211 ARG A C 1
ATOM 1737 O O . ARG A 1 211 ? 5.085 -2.703 -33.576 1.00 86.25 211 ARG A O 1
ATOM 1744 N N . LYS A 1 212 ? 4.601 -0.928 -32.287 1.00 81.06 212 LYS A N 1
ATOM 1745 C CA . LYS A 1 212 ? 3.207 -0.775 -32.738 1.00 81.06 212 LYS A CA 1
ATOM 1746 C C . LYS A 1 212 ? 3.087 -0.081 -34.099 1.00 81.06 212 LYS A C 1
ATOM 1748 O O . LYS A 1 212 ? 2.166 -0.381 -34.850 1.00 81.06 212 LYS A O 1
ATOM 1753 N N . GLY A 1 213 ? 4.002 0.836 -34.407 1.00 66.31 213 GLY A N 1
ATOM 1754 C CA . GLY A 1 213 ? 3.999 1.682 -35.602 1.00 66.31 213 GLY A CA 1
ATOM 1755 C C . GLY A 1 213 ? 4.582 1.045 -36.865 1.00 66.31 213 GLY A C 1
ATOM 1756 O O . GLY A 1 213 ? 4.663 1.721 -37.885 1.00 66.31 213 GLY A O 1
ATOM 1757 N N . THR A 1 214 ? 4.980 -0.230 -36.837 1.00 55.16 214 THR A N 1
ATOM 1758 C CA . THR A 1 214 ? 5.451 -0.965 -38.021 1.00 55.16 214 THR A CA 1
ATOM 1759 C C . THR A 1 214 ? 4.473 -2.066 -38.452 1.00 55.16 214 THR A C 1
ATOM 1761 O O . THR A 1 214 ? 4.740 -3.253 -38.266 1.00 55.16 214 THR A O 1
ATOM 1764 N N . PRO A 1 215 ? 3.370 -1.739 -39.154 1.00 49.88 215 PRO A N 1
ATOM 1765 C CA . PRO A 1 215 ? 2.953 -2.620 -40.228 1.00 49.88 215 PRO A CA 1
ATOM 1766 C C . PRO A 1 215 ? 4.064 -2.552 -41.278 1.00 49.88 215 PRO A C 1
ATOM 1768 O O . PRO A 1 215 ? 4.364 -1.473 -41.780 1.00 49.88 215 PRO A O 1
ATOM 1771 N N . PHE A 1 216 ? 4.719 -3.686 -41.534 1.00 46.84 216 PHE A N 1
ATOM 1772 C CA . PHE A 1 216 ? 5.537 -3.969 -42.717 1.00 46.84 216 PHE A CA 1
ATOM 1773 C C . PHE A 1 216 ? 5.589 -2.801 -43.721 1.00 46.84 216 PHE A C 1
ATOM 1775 O O . PHE A 1 216 ? 4.653 -2.608 -44.502 1.00 46.84 216 PHE A O 1
ATOM 1782 N N . HIS A 1 217 ? 6.703 -2.064 -43.758 1.00 51.03 217 HIS A N 1
ATOM 1783 C CA . HIS A 1 217 ? 7.142 -1.467 -45.013 1.00 51.03 217 HIS A CA 1
ATOM 1784 C C . HIS A 1 217 ? 7.317 -2.643 -45.985 1.00 51.03 217 HIS A C 1
ATOM 1786 O O . HIS A 1 217 ? 8.371 -3.268 -46.063 1.00 51.03 217 HIS A O 1
ATOM 1792 N N . LYS A 1 218 ? 6.244 -3.003 -46.700 1.00 48.50 218 LYS A N 1
ATOM 1793 C CA . LYS A 1 218 ? 6.392 -3.577 -48.029 1.00 48.50 218 LYS A CA 1
ATOM 1794 C C . LYS A 1 218 ? 7.230 -2.541 -48.756 1.00 48.50 218 LYS A C 1
ATOM 1796 O O . LYS A 1 218 ? 6.782 -1.403 -48.869 1.00 48.50 218 LYS A O 1
ATOM 1801 N N . ASN A 1 219 ? 8.459 -2.916 -49.101 1.00 44.38 219 ASN A N 1
ATOM 1802 C CA . ASN A 1 219 ? 9.389 -2.125 -49.898 1.00 44.38 219 ASN A CA 1
ATOM 1803 C C . ASN A 1 219 ? 8.604 -1.195 -50.832 1.00 44.38 219 ASN A C 1
ATOM 1805 O O . ASN A 1 219 ? 7.757 -1.715 -51.570 1.00 44.38 219 ASN A O 1
ATOM 1809 N N . PRO A 1 220 ? 8.841 0.128 -50.834 1.00 46.09 220 PRO A N 1
ATOM 1810 C CA . PRO A 1 220 ? 8.364 0.932 -51.937 1.00 46.09 220 PRO A CA 1
ATOM 1811 C C . PRO A 1 220 ? 9.056 0.342 -53.160 1.00 46.09 220 PRO A C 1
ATOM 1813 O O . PRO A 1 220 ? 10.270 0.455 -53.325 1.00 46.09 220 PRO A O 1
ATOM 1816 N N . THR A 1 221 ? 8.304 -0.390 -53.977 1.00 59.34 221 THR A N 1
ATOM 1817 C CA . THR A 1 221 ? 8.713 -0.657 -55.348 1.00 59.34 221 THR A CA 1
ATOM 1818 C C . THR A 1 221 ? 9.097 0.700 -55.923 1.00 59.34 221 THR A C 1
ATOM 1820 O O . THR A 1 221 ? 8.267 1.611 -55.831 1.00 59.34 221 THR A O 1
ATOM 1823 N N . PRO A 1 222 ? 10.323 0.891 -56.439 1.00 52.56 222 PRO A N 1
ATOM 1824 C CA . PRO A 1 222 ? 10.685 2.171 -57.014 1.00 52.56 222 PRO A CA 1
ATOM 1825 C C . PRO A 1 222 ? 9.675 2.445 -58.124 1.00 52.56 222 PRO A C 1
ATOM 1827 O O . PRO A 1 222 ? 9.518 1.633 -59.040 1.00 52.56 222 PRO A O 1
ATOM 1830 N N . ALA A 1 223 ? 8.922 3.534 -57.970 1.00 47.91 223 ALA A N 1
ATOM 1831 C CA . ALA A 1 223 ? 8.003 4.002 -58.984 1.00 47.91 223 ALA A CA 1
ATOM 1832 C C . ALA A 1 223 ? 8.804 4.126 -60.282 1.00 47.91 223 ALA A C 1
ATOM 1834 O O . ALA A 1 223 ? 9.774 4.884 -60.354 1.00 47.91 223 ALA A O 1
ATOM 1835 N N . ARG A 1 224 ? 8.446 3.315 -61.282 1.00 50.06 224 ARG A N 1
ATOM 1836 C CA . ARG A 1 224 ? 8.925 3.522 -62.644 1.00 50.06 224 ARG A CA 1
ATOM 1837 C C . ARG A 1 224 ? 8.490 4.929 -63.032 1.00 50.06 224 ARG A C 1
ATOM 1839 O O . ARG A 1 224 ? 7.299 5.203 -63.105 1.00 50.06 224 ARG A O 1
ATOM 1846 N N . LEU A 1 225 ? 9.461 5.808 -63.243 1.00 48.41 225 LEU A N 1
ATOM 1847 C CA . LEU A 1 225 ? 9.250 7.030 -64.000 1.00 48.41 225 LEU A CA 1
ATOM 1848 C C . LEU A 1 225 ? 8.876 6.596 -65.418 1.00 48.41 225 LEU A C 1
ATOM 1850 O O . LEU A 1 225 ? 9.735 6.140 -66.175 1.00 48.41 225 LEU A O 1
ATOM 1854 N N . ASP A 1 226 ? 7.590 6.676 -65.746 1.00 44.25 226 ASP A N 1
ATOM 1855 C CA . ASP A 1 226 ? 7.097 6.491 -67.104 1.00 44.25 226 ASP A CA 1
ATOM 1856 C C . ASP A 1 226 ? 7.715 7.574 -67.992 1.00 44.25 226 ASP A C 1
ATOM 1858 O O . ASP A 1 226 ? 7.318 8.737 -67.987 1.00 44.25 226 ASP A O 1
ATOM 1862 N N . THR A 1 227 ? 8.750 7.189 -68.735 1.00 56.72 227 THR A N 1
ATOM 1863 C CA . THR A 1 227 ? 9.299 7.994 -69.826 1.00 56.72 227 THR A CA 1
ATOM 1864 C C . THR A 1 227 ? 8.532 7.616 -71.094 1.00 56.72 227 THR A C 1
ATOM 1866 O O . THR A 1 227 ? 8.432 6.421 -71.393 1.00 56.72 227 THR A O 1
ATOM 1869 N N . PRO A 1 228 ? 7.964 8.571 -71.853 1.00 44.78 228 PRO A N 1
ATOM 1870 C CA . PRO A 1 228 ? 7.187 8.241 -73.037 1.00 44.78 228 PRO A CA 1
ATOM 1871 C C . PRO A 1 228 ? 8.096 7.664 -74.127 1.00 44.78 228 PRO A C 1
ATOM 1873 O O . PRO A 1 228 ? 9.095 8.257 -74.533 1.00 44.78 228 PRO A O 1
ATOM 1876 N N . VAL A 1 229 ? 7.726 6.475 -74.597 1.00 45.41 229 VAL A N 1
ATOM 1877 C CA . VAL A 1 229 ? 8.378 5.747 -75.685 1.00 45.41 229 VAL A CA 1
ATOM 1878 C C . VAL A 1 229 ? 8.170 6.511 -76.995 1.00 45.41 229 VAL A C 1
ATOM 1880 O O . VAL A 1 229 ? 7.105 6.422 -77.601 1.00 45.41 229 VAL A O 1
ATOM 1883 N N . ILE A 1 230 ? 9.204 7.206 -77.476 1.00 46.38 230 ILE A N 1
ATOM 1884 C CA . ILE A 1 230 ? 9.337 7.509 -78.904 1.00 46.38 230 ILE A CA 1
ATOM 1885 C C . ILE A 1 230 ? 10.179 6.405 -79.536 1.00 46.38 230 ILE A C 1
ATOM 1887 O O . ILE A 1 230 ? 11.372 6.237 -79.289 1.00 46.38 230 ILE A O 1
ATOM 1891 N N . ARG A 1 231 ? 9.486 5.599 -80.333 1.00 45.25 231 ARG A N 1
ATOM 1892 C CA . ARG A 1 231 ? 10.011 4.494 -81.121 1.00 45.25 231 ARG A CA 1
ATOM 1893 C C . ARG A 1 231 ? 10.715 5.069 -82.347 1.00 45.25 231 ARG A C 1
ATOM 1895 O O . ARG A 1 231 ? 10.034 5.579 -83.220 1.00 45.25 231 ARG A O 1
ATOM 1902 N N . ASN A 1 232 ? 12.036 4.922 -82.432 1.00 39.06 232 ASN A N 1
ATOM 1903 C CA . ASN A 1 232 ? 12.752 4.821 -83.705 1.00 39.06 232 ASN A CA 1
ATOM 1904 C C . ASN A 1 232 ? 14.026 3.982 -83.515 1.00 39.06 232 ASN A C 1
ATOM 1906 O O . ASN A 1 232 ? 14.939 4.352 -82.785 1.00 39.06 232 ASN A O 1
ATOM 1910 N N . ARG A 1 233 ? 14.051 2.810 -84.160 1.00 42.00 233 ARG A N 1
ATOM 1911 C CA . ARG A 1 233 ? 15.259 2.013 -84.440 1.00 42.00 233 ARG A CA 1
ATOM 1912 C C . ARG A 1 233 ? 15.851 2.529 -85.762 1.00 42.00 233 ARG A C 1
ATOM 1914 O O . ARG A 1 233 ? 15.058 2.912 -86.622 1.00 42.00 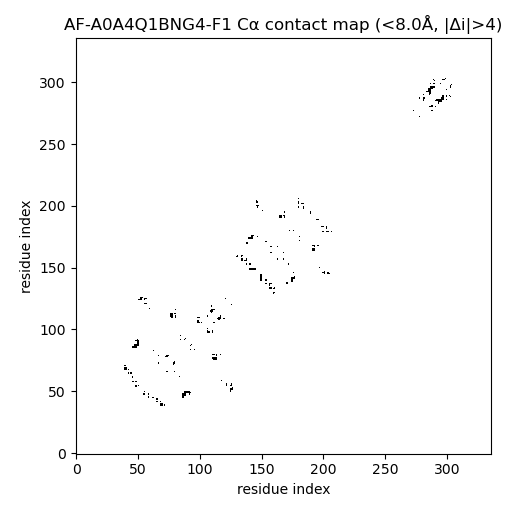233 ARG A O 1
ATOM 1921 N N . PRO A 1 234 ? 17.181 2.496 -85.967 1.00 44.75 234 PRO A N 1
ATOM 1922 C CA . PRO A 1 234 ? 17.781 1.268 -86.507 1.00 44.75 234 PRO A CA 1
ATOM 1923 C C . PRO A 1 234 ? 19.185 0.893 -85.981 1.00 44.75 234 PRO A C 1
ATOM 1925 O O . PRO A 1 234 ? 19.936 1.714 -85.476 1.00 44.75 234 PRO A O 1
ATOM 1928 N N . PHE A 1 235 ? 19.464 -0.412 -86.115 1.00 40.00 235 PHE A N 1
ATOM 1929 C CA . PHE A 1 235 ? 20.744 -1.115 -86.315 1.00 40.00 235 PHE A CA 1
ATOM 1930 C C . PHE A 1 235 ? 22.068 -0.344 -86.156 1.00 40.00 235 PHE A C 1
ATOM 1932 O O . PHE A 1 235 ? 22.336 0.546 -86.951 1.00 40.00 235 PHE A O 1
ATOM 1939 N N . THR A 1 236 ? 22.987 -0.829 -85.305 1.00 35.34 236 THR A N 1
ATOM 1940 C CA . THR A 1 236 ? 24.235 -1.545 -85.697 1.00 35.34 236 THR A CA 1
ATOM 1941 C C . THR A 1 236 ? 25.159 -1.851 -84.497 1.00 35.34 236 THR A C 1
ATOM 1943 O O . THR A 1 236 ? 25.219 -1.093 -83.540 1.00 35.34 236 THR A O 1
ATOM 1946 N N . PHE A 1 237 ? 25.845 -2.999 -84.603 1.00 34.06 237 PHE A N 1
ATOM 1947 C CA . PHE A 1 237 ? 27.182 -3.375 -84.098 1.00 34.06 237 PHE A CA 1
ATOM 1948 C C . PHE A 1 237 ? 27.613 -3.121 -82.626 1.00 34.06 237 PHE A C 1
ATOM 1950 O O . PHE A 1 237 ? 27.864 -2.003 -82.192 1.00 34.06 237 PHE A O 1
ATOM 1957 N N . GLN A 1 238 ? 27.860 -4.231 -81.911 1.00 41.44 238 GLN A N 1
ATOM 1958 C CA . GLN A 1 238 ? 28.922 -4.390 -80.886 1.00 41.44 238 GLN A CA 1
ATOM 1959 C C . GLN A 1 238 ? 30.322 -4.188 -81.528 1.00 41.44 238 GLN A C 1
ATOM 1961 O O . GLN A 1 238 ? 30.381 -4.271 -82.755 1.00 41.44 238 GLN A O 1
ATOM 1966 N N . PRO A 1 239 ? 31.462 -4.049 -80.800 1.00 47.44 239 PRO A N 1
ATOM 1967 C CA . PRO A 1 239 ? 31.716 -4.418 -79.395 1.00 47.44 239 PRO A CA 1
ATOM 1968 C C . PRO A 1 239 ? 32.571 -3.405 -78.590 1.00 47.44 239 PRO A C 1
ATOM 1970 O O . PRO A 1 239 ? 33.181 -2.503 -79.149 1.00 47.44 239 PRO A O 1
ATOM 1973 N N . SER A 1 240 ? 32.710 -3.618 -77.275 1.00 37.16 240 SER A N 1
ATOM 1974 C CA . SER A 1 240 ? 33.815 -3.030 -76.501 1.00 37.16 240 SER A CA 1
ATOM 1975 C C . SER A 1 240 ? 34.436 -4.052 -75.555 1.00 37.16 240 SER A C 1
ATOM 1977 O O . SER A 1 240 ? 33.755 -4.840 -74.904 1.00 37.16 240 SER A O 1
ATOM 1979 N N . PHE A 1 241 ? 35.763 -4.028 -75.584 1.00 33.97 241 PHE A N 1
ATOM 1980 C CA . PHE A 1 241 ? 36.750 -4.972 -75.078 1.00 33.97 241 PHE A CA 1
ATOM 1981 C C . PHE A 1 241 ? 37.111 -4.807 -73.584 1.00 33.97 241 PHE A C 1
ATOM 1983 O O . PHE A 1 241 ? 36.856 -3.763 -72.992 1.00 33.97 241 PHE A O 1
ATOM 1990 N N . ARG A 1 242 ? 37.914 -5.791 -73.121 1.00 32.91 242 ARG A N 1
ATOM 1991 C CA . ARG A 1 242 ? 38.879 -5.832 -71.987 1.00 32.91 242 ARG A CA 1
ATOM 1992 C C . ARG A 1 242 ? 38.301 -6.249 -70.621 1.00 32.91 242 ARG A C 1
ATOM 1994 O O . ARG A 1 242 ? 37.226 -5.814 -70.257 1.00 32.91 242 ARG A O 1
ATOM 2001 N N . GLN A 1 243 ? 38.966 -7.070 -69.798 1.00 42.00 243 GLN A N 1
ATOM 2002 C CA . GLN A 1 243 ? 40.298 -7.692 -69.885 1.00 42.00 243 GLN A CA 1
ATOM 2003 C C . GLN A 1 243 ? 40.380 -8.960 -69.004 1.00 42.00 243 GLN A C 1
ATOM 2005 O O . GLN A 1 243 ? 39.922 -8.961 -67.869 1.00 42.00 243 GLN A O 1
ATOM 2010 N N . ILE A 1 244 ? 40.973 -10.015 -69.573 1.00 33.44 244 ILE A N 1
ATOM 2011 C CA . ILE A 1 244 ? 42.025 -10.913 -69.047 1.00 33.44 244 ILE A CA 1
ATOM 2012 C C . ILE A 1 244 ? 42.273 -10.872 -67.528 1.00 33.44 244 ILE A C 1
ATOM 2014 O O . ILE A 1 244 ? 42.776 -9.867 -67.050 1.00 33.44 244 ILE A O 1
ATOM 2018 N N . HIS A 1 245 ? 42.098 -12.014 -66.846 1.00 39.03 245 HIS A N 1
ATOM 2019 C CA . HIS A 1 245 ? 43.074 -12.572 -65.892 1.00 39.03 245 HIS A CA 1
ATOM 2020 C C . HIS A 1 245 ? 42.913 -14.104 -65.779 1.00 39.03 245 HIS A C 1
ATOM 2022 O O . HIS A 1 245 ? 41.936 -14.613 -65.240 1.00 39.03 245 HIS A O 1
ATOM 2028 N N . THR A 1 246 ? 43.900 -14.825 -66.311 1.00 43.31 246 THR A N 1
ATOM 2029 C CA . THR A 1 246 ? 44.293 -16.199 -65.944 1.00 43.31 246 THR A CA 1
ATOM 2030 C C . THR A 1 246 ? 45.199 -16.133 -64.693 1.00 43.31 246 THR A C 1
ATOM 2032 O O . THR A 1 246 ? 45.815 -15.085 -64.477 1.00 43.31 246 THR A O 1
ATOM 2035 N N . PRO A 1 247 ? 45.336 -17.199 -63.878 1.00 43.16 247 PRO A N 1
ATOM 2036 C CA . PRO A 1 247 ? 46.215 -18.306 -64.263 1.00 43.16 247 PRO A CA 1
ATOM 2037 C C . PRO A 1 247 ? 45.652 -19.710 -64.006 1.00 43.16 247 PRO A C 1
ATOM 2039 O O . PRO A 1 247 ? 44.830 -19.959 -63.127 1.00 43.16 247 PRO A O 1
ATOM 2042 N N . SER A 1 248 ? 46.174 -20.614 -64.826 1.00 32.84 248 SER A N 1
ATOM 2043 C CA . SER A 1 248 ? 46.030 -22.061 -64.823 1.00 32.84 248 SER A CA 1
ATOM 2044 C C . SER A 1 248 ? 46.593 -22.748 -63.575 1.00 32.84 248 SER A C 1
ATOM 2046 O O . SER A 1 248 ? 47.637 -22.370 -63.057 1.00 32.84 248 SER A O 1
ATOM 2048 N N . HIS A 1 249 ? 45.892 -23.814 -63.191 1.00 38.09 249 HIS A N 1
ATOM 2049 C CA . HIS A 1 249 ? 46.364 -25.153 -62.819 1.00 38.09 249 HIS A CA 1
ATOM 2050 C C . HIS A 1 249 ? 47.784 -25.342 -62.254 1.00 38.09 249 HIS A C 1
ATOM 2052 O O . HIS A 1 249 ? 48.773 -25.254 -62.978 1.00 38.09 249 HIS A O 1
ATOM 2058 N N . THR A 1 250 ? 47.825 -25.901 -61.043 1.00 31.45 250 THR A N 1
ATOM 2059 C CA . THR A 1 250 ? 48.806 -26.929 -60.676 1.00 31.45 250 THR A CA 1
ATOM 2060 C C . THR A 1 250 ? 48.107 -28.011 -59.861 1.00 31.45 250 THR A C 1
ATOM 2062 O O . THR A 1 250 ? 47.457 -27.742 -58.855 1.00 31.45 250 THR A O 1
ATOM 2065 N N . SER A 1 251 ? 48.212 -29.242 -60.341 1.00 36.00 251 SER A N 1
ATOM 2066 C CA . SER A 1 251 ? 47.767 -30.473 -59.698 1.00 36.00 251 SER A CA 1
ATOM 2067 C C . SER A 1 251 ? 48.962 -31.173 -59.061 1.00 36.00 251 SER A C 1
ATOM 2069 O O . SER A 1 251 ? 49.922 -31.455 -59.777 1.00 36.00 251 SER A O 1
ATOM 2071 N N . THR A 1 252 ? 48.866 -31.548 -57.784 1.00 30.48 252 THR A N 1
ATOM 2072 C CA . THR A 1 252 ? 49.650 -32.659 -57.227 1.00 30.48 252 THR A CA 1
ATOM 2073 C C . THR A 1 252 ? 48.946 -33.283 -56.025 1.00 30.48 252 THR A C 1
ATOM 2075 O O . THR A 1 252 ? 48.171 -32.650 -55.314 1.00 30.48 252 THR A O 1
ATOM 2078 N N . SER A 1 253 ? 49.189 -34.574 -55.886 1.00 33.34 253 SER A N 1
ATOM 2079 C CA . SER A 1 253 ? 48.383 -35.615 -55.264 1.00 33.34 253 SER A CA 1
ATOM 2080 C C . SER A 1 253 ? 48.831 -36.025 -53.852 1.00 33.34 253 SER A C 1
ATOM 2082 O O . SER A 1 253 ? 49.985 -35.844 -53.488 1.00 33.34 253 SER A O 1
ATOM 2084 N N . ALA A 1 254 ? 47.908 -36.724 -53.174 1.00 32.78 254 ALA A N 1
ATOM 2085 C CA . ALA A 1 254 ? 48.094 -37.738 -52.123 1.00 32.78 254 ALA A CA 1
ATOM 2086 C C . ALA A 1 254 ? 48.464 -37.294 -50.691 1.00 32.78 254 ALA A C 1
ATOM 2088 O O . ALA A 1 254 ? 49.571 -36.848 -50.428 1.00 32.78 254 ALA A O 1
ATOM 2089 N N . SER A 1 255 ? 47.573 -37.581 -49.729 1.00 32.38 255 SER A N 1
ATOM 2090 C CA . SER A 1 255 ? 47.839 -38.543 -48.639 1.00 32.38 255 SER A CA 1
ATOM 2091 C C . SER A 1 255 ? 46.681 -38.610 -47.627 1.00 32.38 255 SER A C 1
ATOM 2093 O O . SER A 1 255 ? 46.123 -37.598 -47.219 1.00 32.38 255 SER A O 1
ATOM 2095 N N . ALA A 1 256 ? 46.378 -39.850 -47.247 1.00 34.50 256 ALA A N 1
ATOM 2096 C CA . ALA A 1 256 ? 45.551 -40.379 -46.165 1.00 34.50 256 ALA A CA 1
ATOM 2097 C C . ALA A 1 256 ? 45.229 -39.482 -44.945 1.00 34.50 256 ALA A C 1
ATOM 2099 O O . ALA A 1 256 ? 46.118 -38.919 -44.310 1.00 34.50 256 ALA A O 1
ATOM 2100 N N . GLY A 1 257 ? 43.955 -39.511 -44.531 1.00 37.31 257 GLY A N 1
ATOM 2101 C CA . GLY A 1 257 ? 43.458 -39.091 -43.214 1.00 37.31 257 GLY A CA 1
ATOM 2102 C C . GLY A 1 257 ? 41.972 -39.469 -43.049 1.00 37.31 257 GLY A C 1
ATOM 2103 O O . GLY A 1 257 ? 41.245 -39.414 -44.040 1.00 37.31 257 GLY A O 1
ATOM 2104 N N . PRO A 1 258 ? 41.521 -39.931 -41.867 1.00 43.91 258 PRO A N 1
ATOM 2105 C CA . PRO A 1 258 ? 40.360 -40.810 -41.728 1.00 43.91 258 PRO A CA 1
ATOM 2106 C C . PRO A 1 258 ? 39.010 -40.085 -41.811 1.00 43.91 258 PRO A C 1
ATOM 2108 O O . PRO A 1 258 ? 38.838 -38.959 -41.350 1.00 43.91 258 PRO A O 1
ATOM 2111 N N . THR A 1 259 ? 38.039 -40.800 -42.375 1.00 44.59 259 THR A N 1
ATOM 2112 C CA . THR A 1 259 ? 36.614 -40.465 -42.448 1.00 44.59 259 THR A CA 1
ATOM 2113 C C . THR A 1 259 ? 36.021 -40.162 -41.064 1.00 44.59 259 THR A C 1
ATOM 2115 O O . THR A 1 259 ? 36.180 -40.985 -40.157 1.00 44.59 259 THR A O 1
ATOM 2118 N N . PRO A 1 260 ? 35.279 -39.053 -40.883 1.00 49.50 260 PRO A N 1
ATOM 2119 C CA . PRO A 1 260 ? 34.465 -38.853 -39.690 1.00 49.50 260 PRO A CA 1
ATOM 2120 C C . PRO A 1 260 ? 33.316 -39.867 -39.682 1.00 49.50 260 PRO A C 1
ATOM 2122 O O . PRO A 1 260 ? 32.631 -40.035 -40.689 1.00 49.50 260 PRO A O 1
ATOM 2125 N N . MET A 1 261 ? 33.120 -40.538 -38.546 1.00 36.16 261 MET A N 1
ATOM 2126 C CA . MET A 1 261 ? 31.985 -41.428 -38.306 1.00 36.16 261 MET A CA 1
ATOM 2127 C C . MET A 1 261 ? 30.660 -40.695 -38.534 1.00 36.16 261 MET A C 1
ATOM 2129 O O . MET A 1 261 ? 30.413 -39.625 -37.977 1.00 36.16 261 MET A O 1
ATOM 2133 N N . GLU A 1 262 ? 29.812 -41.312 -39.349 1.00 40.78 262 GLU A N 1
ATOM 2134 C CA . GLU A 1 262 ? 28.426 -40.937 -39.581 1.00 40.78 262 GLU A CA 1
ATOM 2135 C C . GLU A 1 262 ? 27.643 -41.180 -38.281 1.00 40.78 262 GLU A C 1
ATOM 2137 O O . GLU A 1 262 ? 27.274 -42.302 -37.946 1.00 40.78 262 GLU A O 1
ATOM 2142 N N . VAL A 1 263 ? 27.469 -40.123 -37.487 1.00 34.19 263 VAL A N 1
ATOM 2143 C CA . VAL A 1 263 ? 26.515 -40.124 -36.378 1.00 34.19 263 VAL A CA 1
ATOM 2144 C C . VAL A 1 263 ? 25.135 -39.827 -36.948 1.00 34.19 263 VAL A C 1
ATOM 2146 O O . VAL A 1 263 ? 24.946 -38.809 -37.616 1.00 34.19 263 VAL A O 1
ATOM 2149 N N . ASP A 1 264 ? 24.188 -40.727 -36.679 1.00 39.88 264 ASP A N 1
ATOM 2150 C CA . ASP A 1 264 ? 22.758 -40.607 -36.963 1.00 39.88 264 ASP A CA 1
ATOM 2151 C C . ASP A 1 264 ? 22.184 -39.305 -36.377 1.00 39.88 264 ASP A C 1
ATOM 2153 O O . ASP A 1 264 ? 21.605 -39.249 -35.290 1.00 39.88 264 ASP A O 1
ATOM 2157 N N . ALA A 1 265 ? 22.353 -38.215 -37.121 1.00 31.86 265 ALA A N 1
ATOM 2158 C CA . ALA A 1 265 ? 21.729 -36.941 -36.849 1.00 31.86 265 ALA A CA 1
ATOM 2159 C C . ALA A 1 265 ? 20.356 -36.943 -37.518 1.00 31.86 265 ALA A C 1
ATOM 2161 O O . ALA A 1 265 ? 20.215 -36.788 -38.734 1.00 31.86 265 ALA A O 1
ATOM 2162 N N . VAL A 1 266 ? 19.329 -37.105 -36.685 1.00 37.38 266 VAL A N 1
ATOM 2163 C CA . VAL A 1 266 ? 17.937 -36.741 -36.955 1.00 37.38 266 VAL A CA 1
ATOM 2164 C C . VAL A 1 266 ? 17.910 -35.449 -37.780 1.00 37.38 266 VAL A C 1
ATOM 2166 O O . VAL A 1 266 ? 18.159 -34.361 -37.261 1.00 37.38 266 VAL A O 1
ATOM 2169 N N . ARG A 1 267 ? 17.651 -35.575 -39.090 1.00 40.25 267 ARG A N 1
ATOM 2170 C CA . ARG A 1 267 ? 17.617 -34.444 -40.027 1.00 40.25 267 ARG A CA 1
ATOM 2171 C C . ARG A 1 267 ? 16.681 -33.357 -39.479 1.00 40.25 267 ARG A C 1
ATOM 2173 O O . ARG A 1 267 ? 15.485 -33.630 -39.318 1.00 40.25 267 ARG A O 1
ATOM 2180 N N . PRO A 1 268 ? 17.159 -32.121 -39.243 1.00 37.75 268 PRO A N 1
ATOM 2181 C CA . PRO A 1 268 ? 16.280 -30.992 -38.978 1.00 37.75 268 PRO A CA 1
ATOM 2182 C C . PRO A 1 268 ? 15.367 -30.827 -40.192 1.00 37.75 268 PRO A C 1
ATOM 2184 O O . PRO A 1 268 ? 15.831 -30.705 -41.325 1.00 37.75 268 PRO A O 1
ATOM 2187 N N . ARG A 1 269 ? 14.053 -30.896 -39.971 1.00 53.38 269 ARG A N 1
ATOM 2188 C CA . ARG A 1 269 ? 13.068 -31.109 -41.038 1.00 53.38 269 ARG A CA 1
ATOM 2189 C C . ARG A 1 269 ? 13.009 -30.038 -42.127 1.00 53.38 269 ARG A C 1
ATOM 2191 O O . ARG A 1 269 ? 12.345 -30.324 -43.108 1.00 53.38 269 ARG A O 1
ATOM 2198 N N . PHE A 1 270 ? 13.655 -28.874 -42.031 1.00 55.38 270 PHE A N 1
ATOM 2199 C CA . PHE A 1 270 ? 13.646 -27.876 -43.111 1.00 55.38 270 PHE A CA 1
ATOM 2200 C C . PHE A 1 270 ? 14.855 -26.932 -43.027 1.00 55.38 270 PHE A C 1
ATOM 2202 O O . PHE A 1 270 ? 14.796 -25.918 -42.335 1.00 55.38 270 PHE A O 1
ATOM 2209 N N . SER A 1 271 ? 15.929 -27.222 -43.768 1.00 58.66 271 SER A N 1
ATOM 2210 C CA . SER A 1 271 ? 16.925 -26.196 -44.111 1.00 58.66 271 SER A CA 1
ATOM 2211 C C . SER A 1 271 ? 16.352 -25.273 -45.197 1.00 58.66 271 SER A C 1
ATOM 2213 O O . SER A 1 271 ? 15.722 -25.774 -46.136 1.00 58.66 271 SER A O 1
ATOM 2215 N N . PRO A 1 272 ? 16.534 -23.942 -45.109 1.00 66.69 272 PRO A N 1
ATOM 2216 C CA . PRO A 1 272 ? 16.171 -23.029 -46.190 1.00 66.69 272 PRO A CA 1
ATOM 2217 C C . PRO A 1 272 ? 16.869 -23.446 -47.491 1.00 66.69 272 PRO A C 1
ATOM 2219 O O . PRO A 1 272 ? 18.080 -23.655 -47.494 1.00 66.69 272 PRO A O 1
ATOM 2222 N N . LEU A 1 273 ? 16.112 -23.591 -48.584 1.00 73.81 273 LEU A N 1
ATOM 2223 C CA . LEU A 1 273 ? 16.678 -23.941 -49.891 1.00 73.81 273 LEU A CA 1
ATOM 2224 C C . LEU A 1 273 ? 17.705 -22.883 -50.309 1.00 73.81 273 LEU A C 1
ATOM 2226 O O . LEU A 1 273 ? 17.430 -21.683 -50.221 1.00 73.81 273 LEU A O 1
ATOM 2230 N N . THR A 1 274 ? 18.850 -23.331 -50.820 1.00 77.44 274 THR A N 1
ATOM 2231 C CA . THR A 1 274 ? 19.822 -22.449 -51.468 1.00 77.44 274 THR A CA 1
ATOM 2232 C C . THR A 1 274 ? 19.216 -21.830 -52.731 1.00 77.44 274 THR A C 1
ATOM 2234 O O . THR A 1 274 ? 18.272 -22.357 -53.331 1.00 77.44 274 THR A O 1
ATOM 2237 N N . ASN A 1 275 ? 19.747 -20.679 -53.151 1.00 72.94 275 ASN A N 1
ATOM 2238 C CA . ASN A 1 275 ? 19.242 -19.969 -54.331 1.00 72.94 275 ASN A CA 1
ATOM 2239 C C . ASN A 1 275 ? 19.371 -20.802 -55.618 1.00 72.94 275 ASN A C 1
ATOM 2241 O O . ASN A 1 275 ? 18.492 -20.735 -56.474 1.00 72.94 275 ASN A O 1
ATOM 2245 N N . GLU A 1 276 ? 20.413 -21.625 -55.719 1.00 76.88 276 GLU A N 1
ATOM 2246 C CA . GLU A 1 276 ? 20.656 -22.540 -56.842 1.00 76.88 276 GLU A CA 1
ATOM 2247 C C . GLU A 1 276 ? 19.638 -23.687 -56.879 1.00 76.88 276 GLU A C 1
ATOM 2249 O O . GLU A 1 276 ? 19.088 -24.021 -57.929 1.00 76.88 276 GLU A O 1
ATOM 2254 N N . GLU A 1 277 ? 19.291 -24.253 -55.722 1.00 78.00 277 GLU A N 1
ATOM 2255 C CA . GLU A 1 277 ? 18.299 -25.325 -55.666 1.00 78.00 277 GLU A CA 1
ATOM 2256 C C . GLU A 1 277 ? 16.879 -24.801 -55.937 1.00 78.00 277 GLU A C 1
ATOM 2258 O O . GLU A 1 277 ? 16.035 -25.484 -56.524 1.00 78.00 277 GLU A O 1
ATOM 2263 N N . ARG A 1 278 ? 16.618 -23.539 -55.581 1.00 79.75 278 ARG A N 1
ATOM 2264 C CA . ARG A 1 278 ? 15.362 -22.855 -55.895 1.00 79.75 278 ARG A CA 1
ATOM 2265 C C . ARG A 1 278 ? 15.169 -22.668 -57.399 1.00 79.75 278 ARG A C 1
ATOM 2267 O O . ARG A 1 278 ? 14.079 -22.954 -57.894 1.00 79.75 278 ARG A O 1
ATOM 2274 N N . THR A 1 279 ? 16.185 -22.195 -58.120 1.00 80.56 279 THR A N 1
ATOM 2275 C CA . THR A 1 279 ? 16.094 -21.993 -59.577 1.00 80.56 279 THR A CA 1
ATOM 2276 C C . THR A 1 279 ? 15.958 -23.324 -60.304 1.00 80.56 279 THR A C 1
ATOM 2278 O O . THR A 1 279 ? 15.097 -23.454 -61.173 1.00 80.56 279 THR A O 1
ATOM 2281 N N . PHE A 1 280 ? 16.698 -24.351 -59.878 1.00 81.19 280 PHE A N 1
ATOM 2282 C CA . PHE A 1 280 ? 16.563 -25.703 -60.414 1.00 81.19 280 PHE A CA 1
ATOM 2283 C C . PHE A 1 280 ? 15.142 -26.261 -60.241 1.00 81.19 280 PHE A C 1
ATOM 2285 O O . PHE A 1 280 ? 14.562 -26.794 -61.191 1.00 81.19 280 PHE A O 1
ATOM 2292 N N . ARG A 1 281 ? 14.538 -26.104 -59.053 1.00 85.06 281 ARG A N 1
ATOM 2293 C CA . ARG A 1 281 ? 13.163 -26.566 -58.798 1.00 85.06 281 ARG A CA 1
ATOM 2294 C C . ARG A 1 281 ? 12.117 -25.770 -59.582 1.00 85.06 281 ARG A C 1
ATOM 2296 O O . ARG A 1 281 ? 11.141 -26.363 -60.029 1.00 85.06 281 ARG A O 1
ATOM 2303 N N . ILE A 1 282 ? 12.323 -24.468 -59.801 1.00 81.88 282 ILE A N 1
ATOM 2304 C CA . ILE A 1 282 ? 11.443 -23.642 -60.649 1.00 81.88 282 ILE A CA 1
ATOM 2305 C C . ILE A 1 282 ? 11.517 -24.098 -62.111 1.00 81.88 282 ILE A C 1
ATOM 2307 O O . ILE A 1 282 ? 10.477 -24.335 -62.724 1.00 81.88 282 ILE A O 1
ATOM 2311 N N . ASN A 1 283 ? 12.726 -24.286 -62.644 1.00 83.88 283 ASN A N 1
ATOM 2312 C CA . ASN A 1 283 ? 12.938 -24.680 -64.039 1.00 83.88 283 ASN A CA 1
ATOM 2313 C C . ASN A 1 283 ? 12.353 -26.067 -64.345 1.00 83.88 283 ASN A C 1
ATOM 2315 O O . ASN A 1 283 ? 11.766 -26.269 -65.404 1.00 83.88 283 ASN A O 1
ATOM 2319 N N . ASN A 1 284 ? 12.443 -26.998 -63.391 1.00 79.94 284 ASN A N 1
ATOM 2320 C CA . ASN A 1 284 ? 11.924 -28.360 -63.536 1.00 79.94 284 ASN A CA 1
ATOM 2321 C C . ASN A 1 284 ? 10.482 -28.539 -63.024 1.00 79.94 284 ASN A C 1
ATOM 2323 O O . ASN A 1 284 ? 10.007 -29.669 -62.923 1.00 79.94 284 ASN A O 1
ATOM 2327 N N . LYS A 1 285 ? 9.773 -27.449 -62.683 1.00 82.00 285 LYS A N 1
ATOM 2328 C CA . LYS A 1 285 ? 8.394 -27.473 -62.145 1.00 82.00 285 LYS A CA 1
ATOM 2329 C C . LYS A 1 285 ? 8.224 -28.423 -60.942 1.00 82.00 285 LYS A C 1
ATOM 2331 O O . LYS A 1 285 ? 7.206 -29.103 -60.796 1.00 82.00 285 LYS A O 1
ATOM 2336 N N . LEU A 1 286 ? 9.231 -28.468 -60.072 1.00 84.62 286 LEU A N 1
ATOM 2337 C CA . LEU A 1 286 ? 9.241 -29.250 -58.838 1.00 84.62 286 LEU A CA 1
ATOM 2338 C C . LEU A 1 286 ? 8.701 -28.414 -57.671 1.00 84.62 286 LEU A C 1
ATOM 2340 O O . LEU A 1 286 ? 8.906 -27.201 -57.582 1.00 84.62 286 LEU A O 1
ATOM 2344 N N . CYS A 1 287 ? 8.042 -29.069 -56.720 1.00 84.19 287 CYS A N 1
ATOM 2345 C CA . CYS A 1 287 ? 7.509 -28.411 -55.536 1.00 84.19 287 CYS A CA 1
ATOM 2346 C C . CYS A 1 287 ? 8.629 -27.788 -54.682 1.00 84.19 287 CYS A C 1
ATOM 2348 O O . CYS A 1 287 ? 9.528 -28.479 -54.200 1.00 84.19 287 CYS A O 1
ATOM 2350 N N . LEU A 1 288 ? 8.529 -26.487 -54.394 1.00 82.25 288 LEU A N 1
ATOM 2351 C CA . LEU A 1 288 ? 9.510 -25.775 -53.558 1.00 82.25 288 LEU A CA 1
ATOM 2352 C C . LEU A 1 288 ? 9.558 -26.273 -52.103 1.00 82.25 288 LEU A C 1
ATOM 2354 O O . LEU A 1 288 ? 10.535 -26.013 -51.413 1.00 82.25 288 LEU A O 1
ATOM 2358 N N . TYR A 1 289 ? 8.530 -26.992 -51.642 1.00 78.38 289 TYR A N 1
ATOM 2359 C CA . TYR A 1 289 ? 8.459 -27.511 -50.274 1.00 78.38 289 TYR A CA 1
ATOM 2360 C C . TYR A 1 289 ? 8.948 -28.963 -50.161 1.00 78.38 289 TYR A C 1
ATOM 2362 O O . TYR A 1 289 ? 9.768 -29.261 -49.303 1.00 78.38 289 TYR A O 1
ATOM 2370 N N . CYS A 1 290 ? 8.490 -29.867 -51.037 1.00 79.88 290 CYS A N 1
ATOM 2371 C CA . CYS A 1 290 ? 8.804 -31.303 -50.944 1.00 79.88 290 CYS A CA 1
ATOM 2372 C C . CYS A 1 290 ? 9.655 -31.863 -52.098 1.00 79.88 290 CYS A C 1
ATOM 2374 O O . CYS A 1 290 ? 9.971 -33.047 -52.087 1.00 79.88 290 CYS A O 1
ATOM 2376 N N . GLY A 1 291 ? 9.995 -31.052 -53.106 1.00 79.44 291 GLY A N 1
ATOM 2377 C CA . GLY A 1 291 ? 10.850 -31.449 -54.232 1.00 79.44 291 GLY A CA 1
ATOM 2378 C C . GLY A 1 291 ? 10.210 -32.382 -55.268 1.00 79.44 291 GLY A C 1
ATOM 2379 O O . GLY A 1 291 ? 10.875 -32.731 -56.235 1.00 79.44 291 GLY A O 1
ATOM 2380 N N . LYS A 1 292 ? 8.940 -32.785 -55.111 1.00 79.25 292 LYS A N 1
ATOM 2381 C CA . LYS A 1 292 ? 8.253 -33.689 -56.055 1.00 79.25 292 LYS A CA 1
ATOM 2382 C C . LYS A 1 292 ? 7.695 -32.947 -57.286 1.00 79.25 292 LYS A C 1
ATOM 2384 O O . LYS A 1 292 ? 7.245 -31.808 -57.129 1.00 79.25 292 LYS A O 1
ATOM 2389 N N . PRO A 1 293 ? 7.681 -33.573 -58.480 1.00 77.56 293 PRO A N 1
ATOM 2390 C CA . PRO A 1 293 ? 7.068 -33.008 -59.684 1.00 77.56 293 PRO A CA 1
ATOM 2391 C C . PRO A 1 293 ? 5.535 -32.999 -59.606 1.00 77.56 293 PRO A C 1
ATOM 2393 O O . PRO A 1 293 ? 4.929 -33.762 -58.852 1.00 77.56 293 PRO A O 1
ATOM 2396 N N . GLY A 1 294 ? 4.906 -32.131 -60.402 1.00 78.00 294 GLY A N 1
ATOM 2397 C CA . GLY A 1 294 ? 3.459 -32.151 -60.653 1.00 78.00 294 GLY A CA 1
ATOM 2398 C C . GLY A 1 294 ? 2.593 -31.268 -59.749 1.00 78.00 294 GLY A C 1
ATOM 2399 O O . GLY A 1 294 ? 1.394 -31.196 -59.978 1.00 78.00 294 GLY A O 1
ATOM 2400 N N . HIS A 1 295 ? 3.160 -30.576 -58.756 1.00 81.88 295 HIS A N 1
ATOM 2401 C CA . HIS A 1 295 ? 2.429 -29.594 -57.945 1.00 81.88 295 HIS A CA 1
ATOM 2402 C C . HIS A 1 295 ? 3.358 -28.493 -57.422 1.00 81.88 295 HIS A C 1
ATOM 2404 O O . HIS A 1 295 ? 4.544 -28.720 -57.173 1.00 81.88 295 HIS A O 1
ATOM 2410 N N . MET A 1 296 ? 2.823 -27.291 -57.206 1.00 79.94 296 MET A N 1
ATOM 2411 C CA . MET A 1 296 ? 3.572 -26.195 -56.580 1.00 79.94 296 MET A CA 1
ATOM 2412 C C . MET A 1 296 ? 3.430 -26.222 -55.052 1.00 79.94 296 MET A C 1
ATOM 2414 O O . MET A 1 296 ? 2.564 -26.889 -54.492 1.00 79.94 296 MET A O 1
ATOM 2418 N N . ALA A 1 297 ? 4.257 -25.454 -54.334 1.00 74.75 297 ALA A N 1
ATOM 2419 C CA . ALA A 1 297 ? 4.239 -25.420 -52.865 1.00 74.75 297 ALA A CA 1
ATOM 2420 C C . ALA A 1 297 ? 2.895 -24.986 -52.246 1.00 74.75 297 ALA A C 1
ATOM 2422 O O . ALA A 1 297 ? 2.698 -25.159 -51.044 1.00 74.75 297 ALA A O 1
ATOM 2423 N N . HIS A 1 298 ? 1.982 -24.403 -53.025 1.00 72.12 298 HIS A N 1
ATOM 2424 C CA . HIS A 1 298 ? 0.626 -24.081 -52.579 1.00 72.12 298 HIS A CA 1
ATOM 2425 C C . HIS A 1 298 ? -0.289 -25.318 -52.520 1.00 72.12 298 HIS A C 1
ATOM 2427 O O . HIS A 1 298 ? -1.091 -25.443 -51.604 1.00 72.12 298 HIS A O 1
ATOM 2433 N N . GLU A 1 299 ? -0.093 -26.268 -53.431 1.00 71.38 299 GLU A N 1
ATOM 2434 C CA . GLU A 1 299 ? -0.889 -27.496 -53.586 1.00 71.38 299 GLU A CA 1
ATOM 2435 C C . GLU A 1 299 ? -0.203 -28.711 -52.939 1.00 71.38 299 GLU A C 1
ATOM 2437 O O . GLU A 1 299 ? -0.585 -29.864 -53.127 1.00 71.38 299 GLU A O 1
ATOM 2442 N N . CYS A 1 300 ? 0.855 -28.468 -52.162 1.00 78.50 300 CYS A N 1
ATOM 2443 C CA . CYS A 1 300 ? 1.605 -29.528 -51.517 1.00 78.50 300 CYS A CA 1
ATOM 2444 C C . CYS A 1 300 ? 0.831 -30.093 -50.322 1.00 78.50 300 CYS A C 1
ATOM 2446 O O . CYS A 1 300 ? 0.738 -29.459 -49.270 1.00 78.50 300 CYS A O 1
ATOM 2448 N N . ARG A 1 301 ? 0.363 -31.337 -50.449 1.00 76.06 301 ARG A N 1
ATOM 2449 C CA . ARG A 1 301 ? -0.302 -32.095 -49.373 1.00 76.06 301 ARG A CA 1
ATOM 2450 C C . ARG A 1 301 ? 0.535 -32.192 -48.086 1.00 76.06 301 ARG A C 1
ATOM 2452 O O . ARG A 1 301 ? -0.006 -32.180 -46.987 1.00 76.06 301 ARG A O 1
ATOM 2459 N N . VAL A 1 302 ? 1.867 -32.224 -48.205 1.00 74.38 302 VAL A N 1
ATOM 2460 C CA . VAL A 1 302 ? 2.782 -32.228 -47.042 1.00 74.38 302 VAL A CA 1
ATOM 2461 C C . VAL A 1 302 ? 2.734 -30.888 -46.294 1.00 74.38 302 VAL A C 1
ATOM 2463 O O . VAL A 1 302 ? 2.890 -30.848 -45.079 1.00 74.38 302 VAL A O 1
ATOM 2466 N N . ARG A 1 303 ? 2.467 -29.782 -47.002 1.00 68.31 303 ARG A N 1
ATOM 2467 C CA . ARG A 1 303 ? 2.320 -28.446 -46.410 1.00 68.31 303 ARG A CA 1
ATOM 2468 C C . ARG A 1 303 ? 0.936 -28.235 -45.791 1.00 68.31 303 ARG A C 1
ATOM 2470 O O . ARG A 1 303 ? 0.846 -27.530 -44.790 1.00 68.31 303 ARG A O 1
ATOM 2477 N N . SER A 1 304 ? -0.128 -28.825 -46.347 1.00 66.25 304 SER A N 1
ATOM 2478 C CA . SER A 1 304 ? -1.479 -28.718 -45.768 1.00 66.25 304 SER A CA 1
ATOM 2479 C C . SER A 1 304 ? -1.598 -29.472 -44.444 1.00 66.25 304 SER A C 1
ATOM 2481 O O . SER A 1 304 ? -2.188 -28.942 -43.509 1.00 66.25 304 SER A O 1
ATOM 2483 N N . ASN A 1 305 ? -0.975 -30.650 -44.326 1.00 63.75 305 ASN A N 1
ATOM 2484 C CA . ASN A 1 305 ? -0.994 -31.445 -43.092 1.00 63.75 305 ASN A CA 1
ATOM 2485 C C . ASN A 1 305 ? -0.221 -30.807 -41.921 1.00 63.75 305 ASN A C 1
ATOM 2487 O O . ASN A 1 305 ? -0.462 -31.173 -40.778 1.00 63.75 305 ASN A O 1
ATOM 2491 N N . ASN A 1 306 ? 0.674 -29.849 -42.187 1.00 60.84 306 ASN A N 1
ATOM 2492 C CA . ASN A 1 306 ? 1.450 -29.141 -41.161 1.00 60.84 306 ASN A CA 1
ATOM 2493 C C . ASN A 1 306 ? 0.854 -27.775 -40.765 1.00 60.84 306 ASN A C 1
ATOM 2495 O O . ASN A 1 306 ? 1.478 -27.038 -40.001 1.00 60.84 306 ASN A O 1
ATOM 2499 N N . ARG A 1 307 ? -0.334 -27.400 -41.266 1.00 56.09 307 ARG A N 1
ATOM 2500 C CA . ARG A 1 307 ? -1.047 -26.208 -40.780 1.00 56.09 307 ARG A CA 1
ATOM 2501 C C . ARG A 1 307 ? -1.820 -26.567 -39.511 1.00 56.09 307 ARG A C 1
ATOM 2503 O O . ARG A 1 307 ? -2.895 -27.151 -39.587 1.00 56.09 307 ARG A O 1
ATOM 2510 N N . THR A 1 308 ? -1.296 -26.194 -38.347 1.00 48.81 308 THR A N 1
ATOM 2511 C CA . THR A 1 308 ? -2.111 -26.126 -37.128 1.00 48.81 308 THR A CA 1
ATOM 2512 C C . THR A 1 308 ? -3.195 -25.050 -37.310 1.00 48.81 308 THR A C 1
ATOM 2514 O O . THR A 1 308 ? -2.909 -23.988 -37.872 1.00 48.81 308 THR A O 1
ATOM 2517 N N . PRO A 1 309 ? -4.452 -25.287 -36.894 1.00 43.22 309 PRO A N 1
ATOM 2518 C CA . PRO A 1 309 ? -5.508 -24.292 -37.031 1.00 43.22 309 PRO A CA 1
ATOM 2519 C C . PRO A 1 309 ? -5.255 -23.135 -36.055 1.00 43.22 309 PRO A C 1
ATOM 2521 O O . PRO A 1 309 ? -5.371 -23.285 -34.839 1.00 43.22 309 PRO A O 1
ATOM 2524 N N . SER A 1 310 ? -4.893 -21.963 -36.579 1.00 39.38 310 SER A N 1
ATOM 2525 C CA . SER A 1 310 ? -4.877 -20.724 -35.800 1.00 39.38 310 SER A CA 1
ATOM 2526 C C . SER A 1 310 ? -6.312 -20.339 -35.429 1.00 39.38 310 SER A C 1
ATOM 2528 O O . SER A 1 310 ? -7.163 -20.193 -36.305 1.00 39.38 310 SER A O 1
ATOM 2530 N N . LYS A 1 311 ? -6.572 -20.186 -34.124 1.00 36.94 311 LYS A N 1
ATOM 2531 C CA . LYS A 1 311 ? -7.832 -19.684 -33.557 1.00 36.94 311 LYS A CA 1
ATOM 2532 C C . LYS A 1 311 ? -8.237 -18.373 -34.240 1.00 36.94 311 LYS A C 1
ATOM 2534 O O . LYS A 1 311 ? -7.545 -17.366 -34.112 1.00 36.94 311 LYS A O 1
ATOM 2539 N N . VAL A 1 312 ? -9.373 -18.389 -34.933 1.00 37.47 312 VAL A N 1
ATOM 2540 C CA . VAL A 1 312 ? -10.087 -17.182 -35.356 1.00 37.47 312 VAL A CA 1
ATOM 2541 C C . VAL A 1 312 ? -10.878 -16.693 -34.145 1.00 37.47 312 VAL A C 1
ATOM 2543 O O . VAL A 1 312 ? -11.858 -17.320 -33.752 1.00 37.47 312 VAL A O 1
ATOM 2546 N N . ASN A 1 313 ? -10.445 -15.592 -33.530 1.00 32.56 313 ASN A N 1
ATOM 2547 C CA . ASN A 1 313 ? -11.289 -14.852 -32.597 1.00 32.56 313 ASN A CA 1
ATOM 2548 C C . ASN A 1 313 ? -12.329 -14.085 -33.421 1.00 32.56 313 ASN A C 1
ATOM 2550 O O . ASN A 1 313 ? -12.015 -13.065 -34.031 1.00 32.56 313 ASN A O 1
ATOM 2554 N N . ALA A 1 314 ? -13.557 -14.603 -33.460 1.00 32.97 314 ALA A N 1
ATOM 2555 C CA . ALA A 1 314 ? -14.719 -13.865 -33.926 1.00 32.97 314 ALA A CA 1
ATOM 2556 C C . ALA A 1 314 ? -15.109 -12.836 -32.854 1.00 32.97 314 ALA A C 1
ATOM 2558 O O . ALA A 1 314 ? -15.562 -13.190 -31.767 1.00 32.97 314 ALA A O 1
ATOM 2559 N N . THR A 1 315 ? -14.905 -11.557 -33.154 1.00 32.22 315 THR A N 1
ATOM 2560 C CA . THR A 1 315 ? -15.463 -10.443 -32.387 1.00 32.22 315 THR A CA 1
ATOM 2561 C C . THR A 1 315 ? -16.974 -10.414 -32.616 1.00 32.22 315 THR A C 1
ATOM 2563 O O . THR A 1 315 ? -17.437 -10.041 -33.692 1.00 32.22 315 THR A O 1
ATOM 2566 N N . ILE A 1 316 ? -17.746 -10.834 -31.613 1.00 37.53 316 ILE A N 1
ATOM 2567 C CA . ILE A 1 316 ? -19.195 -10.620 -31.566 1.00 37.53 316 ILE A CA 1
ATOM 2568 C C . ILE A 1 316 ? -19.418 -9.157 -31.164 1.00 37.53 316 ILE A C 1
ATOM 2570 O O . ILE A 1 316 ? -19.186 -8.776 -30.019 1.00 37.53 316 ILE A O 1
ATOM 2574 N N . ASN A 1 317 ? -19.838 -8.335 -32.128 1.00 30.86 317 ASN A N 1
ATOM 2575 C CA . ASN A 1 317 ? -20.391 -7.006 -31.879 1.00 30.86 317 ASN A CA 1
ATOM 2576 C C . ASN A 1 317 ? -21.799 -7.165 -31.291 1.00 30.86 317 ASN A C 1
ATOM 2578 O O . ASN A 1 317 ? -22.734 -7.533 -32.000 1.00 30.86 317 ASN A O 1
ATOM 2582 N N . ASN A 1 318 ? -21.938 -6.878 -29.998 1.00 30.81 318 ASN A N 1
ATOM 2583 C CA . ASN A 1 318 ? -23.220 -6.789 -29.307 1.00 30.81 318 ASN A CA 1
ATOM 2584 C C . ASN A 1 318 ? -23.763 -5.357 -29.452 1.00 30.81 318 ASN A C 1
ATOM 2586 O O . ASN A 1 318 ? -23.349 -4.462 -28.719 1.00 30.81 318 ASN A O 1
ATOM 2590 N N . ASN A 1 319 ? -24.688 -5.141 -30.390 1.00 31.72 319 ASN A N 1
ATOM 2591 C CA . ASN A 1 319 ? -25.543 -3.954 -30.402 1.00 3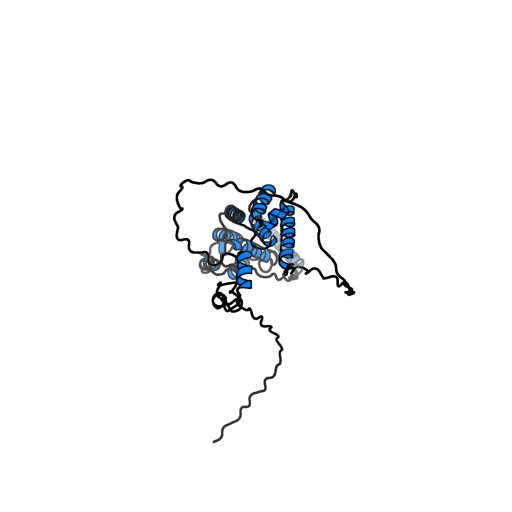1.72 319 ASN A CA 1
ATOM 2592 C C . ASN A 1 319 ? -26.892 -4.317 -29.773 1.00 31.72 319 ASN A C 1
ATOM 2594 O O . ASN A 1 319 ? -27.740 -4.942 -30.407 1.00 31.72 319 ASN A O 1
ATOM 2598 N N . ASN A 1 320 ? -27.066 -3.907 -28.516 1.00 31.33 320 ASN A N 1
ATOM 2599 C CA . ASN A 1 320 ? -28.350 -3.882 -27.824 1.00 31.33 320 ASN A CA 1
ATOM 2600 C C . ASN A 1 320 ? -29.272 -2.855 -28.492 1.00 31.33 320 ASN A C 1
ATOM 2602 O O . ASN A 1 320 ? -28.981 -1.662 -28.456 1.00 31.33 320 ASN A O 1
ATOM 2606 N N . ASN A 1 321 ? -30.411 -3.307 -29.016 1.00 31.28 321 ASN A N 1
ATOM 2607 C CA . ASN A 1 321 ? -31.571 -2.453 -29.245 1.00 31.28 321 ASN A CA 1
ATOM 2608 C C . ASN A 1 321 ? -32.769 -3.048 -28.501 1.00 31.28 321 ASN A C 1
ATOM 2610 O O . ASN A 1 321 ? -33.280 -4.110 -28.852 1.00 31.28 321 ASN A O 1
ATOM 2614 N N . ASN A 1 322 ? -33.174 -2.338 -27.448 1.00 33.06 322 ASN A N 1
ATOM 2615 C CA . ASN A 1 322 ? -34.422 -2.526 -26.722 1.00 33.06 322 ASN A CA 1
ATOM 2616 C C . ASN A 1 322 ? -35.612 -2.377 -27.673 1.00 33.06 322 ASN A C 1
ATOM 2618 O O . ASN A 1 322 ? -35.689 -1.378 -28.381 1.00 33.06 322 ASN A O 1
ATOM 2622 N N . ASN A 1 323 ? -36.579 -3.291 -27.595 1.00 32.88 323 ASN A N 1
ATOM 2623 C CA . ASN A 1 323 ? -37.978 -2.958 -27.845 1.00 32.88 323 ASN A CA 1
ATOM 2624 C C . ASN A 1 323 ? -38.898 -3.866 -27.022 1.00 32.88 323 ASN A C 1
ATOM 2626 O O . ASN A 1 323 ? -38.978 -5.075 -27.231 1.00 32.88 323 ASN A O 1
ATOM 2630 N N . ASN A 1 324 ? -39.582 -3.226 -26.075 1.00 34.66 324 ASN A N 1
ATOM 2631 C CA . ASN A 1 324 ? -40.720 -3.743 -25.332 1.00 34.66 324 ASN A CA 1
ATOM 2632 C C . ASN A 1 324 ? -41.884 -4.038 -26.284 1.00 34.66 324 ASN A C 1
ATOM 2634 O O . ASN A 1 324 ? -42.243 -3.169 -27.075 1.00 34.66 324 ASN A O 1
ATOM 2638 N N . ASN A 1 325 ? -42.506 -5.212 -26.148 1.00 33.25 325 ASN A N 1
ATOM 2639 C CA . ASN A 1 325 ? -43.959 -5.386 -26.262 1.00 33.25 325 ASN A CA 1
ATOM 2640 C C . ASN A 1 325 ? -44.359 -6.820 -25.880 1.00 33.25 325 ASN A C 1
ATOM 2642 O O . ASN A 1 325 ? -44.147 -7.764 -26.637 1.00 33.25 325 ASN A O 1
ATOM 2646 N N . THR A 1 326 ? -44.982 -6.971 -24.714 1.00 37.16 326 THR A N 1
ATOM 2647 C CA . THR A 1 326 ? -45.728 -8.167 -24.302 1.00 37.16 326 THR A CA 1
ATOM 2648 C C . THR A 1 326 ? -47.223 -7.838 -24.277 1.00 37.16 326 THR A C 1
ATOM 2650 O O . THR A 1 326 ? -47.609 -6.856 -23.642 1.00 37.16 326 THR A O 1
ATOM 2653 N N . PRO A 1 327 ? -48.098 -8.643 -24.909 1.00 35.75 327 PRO A N 1
ATOM 2654 C CA . PRO A 1 327 ? -49.525 -8.605 -24.637 1.00 35.75 327 PRO A CA 1
ATOM 2655 C C . PRO A 1 327 ? -49.964 -9.706 -23.652 1.00 35.75 327 PRO A C 1
ATOM 2657 O O . PRO A 1 327 ? -49.505 -10.845 -23.683 1.00 35.75 327 PRO A O 1
ATOM 2660 N N . VAL A 1 328 ? -50.886 -9.277 -22.793 1.00 38.28 328 VAL A N 1
ATOM 2661 C CA . VAL A 1 328 ? -51.696 -9.915 -21.735 1.00 38.28 328 VAL A CA 1
ATOM 2662 C C . VAL A 1 328 ? -52.221 -11.339 -22.046 1.00 38.28 328 VAL A C 1
ATOM 2664 O O . VAL A 1 328 ? -52.617 -11.601 -23.184 1.00 38.28 328 VAL A O 1
ATOM 2667 N N . PRO A 1 329 ? -52.335 -12.247 -21.045 1.00 37.09 329 PRO A N 1
ATOM 2668 C CA . PRO A 1 329 ? -52.884 -13.590 -21.232 1.00 37.09 329 PRO A CA 1
ATOM 2669 C C . PRO A 1 329 ? -54.424 -13.600 -21.194 1.00 37.09 329 PRO A C 1
ATOM 2671 O O . PRO A 1 329 ? -55.048 -12.996 -20.321 1.00 37.09 329 PRO A O 1
ATOM 2674 N N . LYS A 1 330 ? -55.048 -14.338 -22.120 1.00 36.22 330 LYS A N 1
ATOM 2675 C CA . LYS A 1 330 ? -56.483 -14.660 -22.095 1.00 36.22 330 LYS A CA 1
ATOM 2676 C C . LYS A 1 330 ? -56.708 -15.973 -21.352 1.00 36.22 330 LYS A C 1
ATOM 2678 O O . LYS A 1 330 ? -56.149 -17.000 -21.721 1.00 36.22 330 LYS A O 1
ATOM 2683 N N . ASN A 1 331 ? -57.581 -15.926 -20.354 1.00 37.09 331 ASN A N 1
ATOM 2684 C CA . ASN A 1 331 ? -58.124 -17.082 -19.656 1.00 37.09 331 ASN A CA 1
ATOM 2685 C C . ASN A 1 331 ? -59.645 -17.097 -19.889 1.00 37.09 331 ASN A C 1
ATOM 2687 O O . ASN A 1 331 ? -60.318 -16.162 -19.451 1.00 37.09 331 ASN A O 1
ATOM 2691 N N . SER A 1 332 ? -60.208 -18.088 -20.597 1.00 35.94 332 SER A N 1
ATOM 2692 C CA . SER A 1 332 ? -61.660 -18.375 -20.578 1.00 35.94 332 SER A CA 1
ATOM 2693 C C . SER A 1 332 ? -62.014 -19.790 -21.079 1.00 35.94 332 SER A C 1
ATOM 2695 O O . SER A 1 332 ? -62.094 -20.023 -22.276 1.00 35.94 332 SER A O 1
ATOM 2697 N N . LYS A 1 333 ? -62.329 -20.652 -20.102 1.00 38.31 333 LYS A N 1
ATOM 2698 C CA . LYS A 1 333 ? -63.375 -21.700 -20.036 1.00 38.31 333 LYS A CA 1
ATOM 2699 C C . LYS A 1 333 ? -63.377 -22.960 -20.940 1.00 38.31 333 LYS A C 1
ATOM 2701 O O . LYS A 1 333 ? -62.994 -22.902 -22.101 1.00 38.31 333 LYS A O 1
ATOM 2706 N N . PRO A 1 334 ? -63.910 -24.084 -20.396 1.00 46.47 334 PRO A N 1
ATOM 2707 C CA . PRO A 1 334 ? -64.073 -25.368 -21.076 1.00 46.47 334 PRO A CA 1
ATOM 2708 C C . PRO A 1 334 ? -65.490 -25.579 -21.656 1.00 46.47 334 PRO A C 1
ATOM 2710 O O . PRO A 1 334 ? -66.466 -24.988 -21.193 1.00 46.47 334 PRO A O 1
ATOM 2713 N N . GLN A 1 335 ? -65.573 -26.477 -22.634 1.00 42.91 335 GLN A N 1
ATOM 2714 C CA . GLN A 1 335 ? -66.748 -27.163 -23.198 1.00 42.91 335 GLN A CA 1
ATOM 2715 C C . GLN A 1 335 ? -66.198 -28.493 -23.748 1.00 42.91 335 GLN A C 1
ATOM 2717 O O . GLN A 1 335 ? -65.118 -28.462 -24.332 1.00 42.91 335 GLN A O 1
ATOM 2722 N N . VAL A 1 336 ? -66.783 -29.680 -23.617 1.00 49.28 336 VAL A N 1
ATOM 2723 C CA . VAL A 1 336 ? -68.014 -30.237 -23.028 1.00 49.28 336 VAL A CA 1
ATOM 2724 C C . VAL A 1 336 ? -67.655 -31.664 -22.611 1.00 49.28 336 VAL A C 1
ATOM 2726 O O . VAL A 1 336 ? -66.790 -32.254 -23.301 1.00 49.28 336 VAL A O 1
#

Nearest PDB structures (foldseek):
  7lga-assembly2_D  TM=9.421E-01  e=1.957E-04  Homo sapiens
  7lga-assembly1_B  TM=9.427E-01  e=8.403E-04  Homo sapiens
  8erh-assembly2_C  TM=6.826E-01  e=1.294E+00  HTLV-1 subtype C
  6bht-assembly2_I  TM=3.915E-01  e=2.302E-01  Human immunodeficiency virus type 1 (NEW YORK-5 ISOLATE)

Secondary structure (DSSP, 8-state):
-HHHHHHHHHHHHHHHHHHHHHHHHHHHT---------PPP--PPPPPB-S-HHHHHHHHHHHHHHHHH-TTTT-SHHHHHHHHHHHB-HHHHHHHHHHHSS-GGGS-GGGT-HHHHHHHHHHHHS-TTHHHHHHHHHHH---SS-HHHHHHHHHHHHTTS---HHHHHHHHHHHS-HHHHHHHTTT----SHHHHHHHHHHHHHHHHHHHHS-S------------------------------------------PPPP-------S-PPPPHHHHHHHHHTTB-TTT--BT--TTS-HHHHTT------------------------------

InterPro domains:
  IPR001878 Zinc finger, CCHC-type [PS50158] (287-301)
  IPR001878 Zinc finger, CCHC-type [SM00343] (286-302)
  IPR005162 Retrotransposon-derived protein PEG10, N-terminal capsid-like domain [PF03732] (83-178)
  IPR032567 RTL1-related [PTHR15503] (25-304)
  IPR036875 Zinc finger, CCHC-type superfamily [SSF57756] (272-306)

Mean predicted aligned error: 21.8 Å

Organism: Tremella mesenterica (NCBI:txid5217)